Protein AF-A0A1M5FSD6-F1 (afdb_monomer_lite)

Organism: NCBI:txid1302690

Radius of gyration: 17.38 Å; chains: 1; bounding box: 42×40×44 Å

Structure (mmCIF, N/CA/C/O backbone):
data_AF-A0A1M5FSD6-F1
#
_entry.id   AF-A0A1M5FSD6-F1
#
loop_
_atom_site.group_PDB
_atom_site.id
_atom_site.type_symbol
_atom_site.label_atom_id
_atom_site.label_alt_id
_atom_site.label_comp_id
_atom_site.label_asym_id
_atom_site.label_entity_id
_atom_site.label_seq_id
_atom_site.pdbx_PDB_ins_code
_atom_site.Cartn_x
_atom_site.Cartn_y
_atom_site.Cartn_z
_atom_site.occupancy
_atom_site.B_iso_or_equiv
_atom_site.auth_seq_id
_atom_site.auth_comp_id
_atom_site.auth_asym_id
_atom_site.auth_atom_id
_atom_site.pdbx_PDB_model_num
ATOM 1 N N . MET A 1 1 ? -9.310 -7.604 -10.804 1.00 80.44 1 MET A N 1
ATOM 2 C CA . MET A 1 1 ? -9.053 -6.194 -10.451 1.00 80.44 1 MET A CA 1
ATOM 3 C C . MET A 1 1 ? -8.502 -6.165 -9.037 1.00 80.44 1 MET A C 1
ATOM 5 O O . MET A 1 1 ? -9.015 -6.916 -8.215 1.00 80.44 1 MET A O 1
ATOM 9 N N . THR A 1 2 ? -7.479 -5.358 -8.754 1.00 85.75 2 THR A N 1
ATOM 10 C CA . THR A 1 2 ? -7.026 -5.116 -7.369 1.00 85.75 2 THR A CA 1
ATOM 11 C C . THR A 1 2 ? -8.136 -4.473 -6.545 1.00 85.75 2 THR A C 1
ATOM 13 O O . THR A 1 2 ? -8.892 -3.652 -7.074 1.00 85.75 2 THR A O 1
ATOM 16 N N . ALA A 1 3 ? -8.190 -4.787 -5.252 1.00 87.81 3 ALA A N 1
ATOM 17 C CA . ALA A 1 3 ? -9.031 -4.055 -4.314 1.00 87.81 3 ALA A CA 1
ATOM 18 C C . ALA A 1 3 ? -8.642 -2.563 -4.249 1.00 87.81 3 ALA A C 1
ATOM 20 O O . ALA A 1 3 ? -7.575 -2.158 -4.725 1.00 87.81 3 ALA A O 1
ATOM 21 N N . THR A 1 4 ? -9.529 -1.734 -3.695 1.00 86.50 4 THR A N 1
ATOM 22 C CA . THR A 1 4 ? -9.277 -0.296 -3.550 1.00 86.50 4 THR A CA 1
ATOM 23 C C . THR A 1 4 ? -8.061 -0.071 -2.658 1.00 86.50 4 THR A C 1
ATOM 25 O O . THR A 1 4 ? -8.007 -0.568 -1.533 1.00 86.50 4 THR A O 1
ATOM 28 N N . GLN A 1 5 ? -7.098 0.695 -3.171 1.00 91.19 5 GLN A N 1
ATOM 29 C CA . GLN A 1 5 ? -5.915 1.116 -2.433 1.00 91.19 5 GLN A CA 1
ATOM 30 C C . GLN A 1 5 ? -5.979 2.616 -2.148 1.00 91.19 5 GLN A C 1
ATOM 32 O O . GLN A 1 5 ? -6.395 3.403 -3.001 1.00 91.19 5 GLN A O 1
ATOM 37 N N . TYR A 1 6 ? -5.512 3.001 -0.969 1.00 92.38 6 TYR A N 1
ATOM 38 C CA . TYR A 1 6 ? -5.363 4.379 -0.525 1.00 92.38 6 TYR A CA 1
ATOM 39 C C . TYR A 1 6 ? -3.931 4.627 -0.080 1.00 92.38 6 TYR A C 1
ATOM 41 O O . TYR A 1 6 ? -3.267 3.714 0.392 1.00 92.38 6 TYR A O 1
ATOM 49 N N . TYR A 1 7 ? -3.451 5.860 -0.190 1.00 91.06 7 TYR A N 1
ATOM 50 C CA . TYR A 1 7 ? -2.134 6.232 0.314 1.00 91.06 7 TYR A CA 1
ATOM 51 C C . TYR A 1 7 ? -2.331 7.290 1.397 1.00 91.06 7 TYR A C 1
ATOM 53 O O . TYR A 1 7 ? -2.968 8.312 1.186 1.00 91.06 7 TYR A O 1
ATOM 61 N N . PHE A 1 8 ? -1.912 7.020 2.628 1.00 91.50 8 PHE A N 1
ATOM 62 C CA . PHE A 1 8 ? -2.171 7.933 3.735 1.00 91.50 8 PHE A CA 1
ATOM 63 C C . PHE A 1 8 ? -1.009 8.923 3.908 1.00 91.50 8 PHE A C 1
ATOM 65 O O . PHE A 1 8 ? 0.142 8.495 3.992 1.00 91.50 8 PHE A O 1
ATOM 72 N N . PRO A 1 9 ? -1.267 10.239 4.027 1.00 87.00 9 PRO A N 1
ATOM 73 C CA . PRO A 1 9 ? -2.565 10.914 3.904 1.00 87.00 9 PRO A CA 1
ATOM 74 C C . PRO A 1 9 ? -2.921 11.334 2.470 1.00 87.00 9 PRO A C 1
ATOM 76 O O . PRO A 1 9 ? -3.993 11.891 2.234 1.00 87.00 9 PRO A O 1
ATOM 79 N N . TYR A 1 10 ? -2.019 11.140 1.513 1.00 86.62 10 TYR A N 1
ATOM 80 C CA . TYR A 1 10 ? -2.165 11.678 0.166 1.00 86.62 10 TYR A CA 1
ATOM 81 C C . TYR A 1 10 ? -2.921 10.729 -0.760 1.00 86.62 10 TYR A C 1
ATOM 83 O O . TYR A 1 10 ? -2.479 9.615 -0.972 1.00 86.62 10 TYR A O 1
ATOM 91 N N . PHE A 1 11 ? -3.996 11.187 -1.405 1.00 88.44 11 PHE A N 1
ATOM 92 C CA . PHE A 1 11 ? -4.936 10.301 -2.118 1.00 88.44 11 PHE A CA 1
ATOM 93 C C . PHE A 1 11 ? -5.745 9.404 -1.161 1.00 88.44 11 PHE A C 1
ATOM 95 O O . PHE A 1 11 ? -6.183 8.312 -1.519 1.00 88.44 11 PHE A O 1
ATOM 102 N N . PHE A 1 12 ? -5.982 9.890 0.060 1.00 91.25 12 PHE A N 1
ATOM 103 C CA . PHE A 1 12 ? -6.844 9.260 1.053 1.00 91.25 12 PHE A CA 1
ATOM 104 C C . PHE A 1 12 ? -8.058 10.149 1.349 1.00 91.25 12 PHE A C 1
ATOM 106 O O . PHE A 1 12 ? -7.920 11.338 1.635 1.00 91.25 12 PHE A O 1
ATOM 113 N N . GLN A 1 13 ? -9.258 9.569 1.295 1.00 92.38 13 GLN A N 1
ATOM 114 C CA . GLN A 1 13 ? -10.507 10.252 1.639 1.00 92.38 13 GLN A CA 1
ATOM 115 C C . GLN A 1 13 ? -11.120 9.600 2.875 1.00 92.38 13 GLN A C 1
ATOM 117 O O . GLN A 1 13 ? -11.679 8.506 2.791 1.00 92.38 13 GLN A O 1
ATOM 122 N N . LEU A 1 14 ? -11.038 10.295 4.013 1.00 94.25 14 LEU A N 1
ATOM 123 C CA . LEU A 1 14 ? -11.455 9.767 5.314 1.00 94.25 14 LEU A CA 1
ATOM 124 C C . LEU A 1 14 ? -12.923 9.317 5.329 1.00 94.25 14 LEU A C 1
ATOM 126 O O . LEU A 1 14 ? -13.224 8.237 5.827 1.00 94.25 14 LEU A O 1
ATOM 130 N N . ASP A 1 15 ? -13.829 10.103 4.745 1.00 94.94 15 ASP A N 1
ATOM 131 C CA . ASP A 1 15 ? -15.260 9.775 4.720 1.00 94.94 15 ASP A CA 1
ATOM 132 C C . ASP A 1 15 ? -15.561 8.527 3.885 1.00 94.94 15 ASP A C 1
ATOM 134 O O . ASP A 1 15 ? -16.407 7.716 4.261 1.00 94.94 15 ASP A O 1
ATOM 138 N N . THR A 1 16 ? -14.871 8.357 2.755 1.00 93.69 16 THR A N 1
ATOM 139 C CA . THR A 1 16 ? -15.012 7.174 1.895 1.00 93.69 16 THR A CA 1
ATOM 140 C C . THR A 1 16 ? -14.489 5.936 2.615 1.00 93.69 16 THR A C 1
ATOM 142 O O . THR A 1 16 ? -15.204 4.942 2.713 1.00 93.69 16 THR A O 1
ATOM 145 N N . PHE A 1 17 ? -13.306 6.033 3.221 1.00 95.12 17 PHE A N 1
ATOM 146 C CA . PHE A 1 17 ? -12.727 4.942 4.001 1.00 95.12 17 PHE A CA 1
ATOM 147 C C . PHE A 1 17 ? -13.602 4.562 5.209 1.00 95.12 17 PHE A C 1
ATOM 149 O O . PHE A 1 17 ? -13.837 3.385 5.474 1.00 95.12 17 PHE A O 1
ATOM 156 N N . ASN A 1 18 ? -14.184 5.546 5.903 1.00 95.31 18 ASN A N 1
ATOM 157 C CA . ASN A 1 18 ? -15.110 5.300 7.011 1.00 95.31 18 ASN A CA 1
ATOM 158 C C . ASN A 1 18 ? -16.393 4.579 6.581 1.00 95.31 18 ASN A C 1
ATOM 160 O O . ASN A 1 18 ? -16.916 3.777 7.353 1.00 95.31 18 ASN A O 1
ATOM 164 N N . LYS A 1 19 ? -16.896 4.816 5.363 1.00 94.50 19 LYS A N 1
ATOM 165 C CA . LYS A 1 19 ? -18.043 4.062 4.829 1.00 94.50 19 LYS A CA 1
ATOM 166 C C . LYS A 1 19 ? -17.704 2.588 4.621 1.00 94.50 19 LYS A C 1
ATOM 168 O O . LYS A 1 19 ? -18.547 1.742 4.901 1.00 94.50 19 LYS A O 1
ATOM 173 N N . GLU A 1 20 ? -16.488 2.282 4.173 1.00 93.38 20 GLU A N 1
ATOM 174 C CA . GLU A 1 20 ? -16.023 0.899 4.010 1.00 93.38 20 GLU A CA 1
ATOM 175 C C . GLU A 1 20 ? -15.871 0.204 5.375 1.00 93.38 20 GLU A C 1
ATOM 177 O O . GLU A 1 20 ? -16.375 -0.905 5.574 1.00 93.38 20 GLU A O 1
ATOM 182 N N . LEU A 1 21 ? -15.287 0.899 6.360 1.00 93.88 21 LEU A N 1
ATOM 183 C CA . LEU A 1 21 ? -15.114 0.394 7.727 1.00 93.88 21 LEU A CA 1
ATOM 184 C C . LEU A 1 21 ? -16.423 0.217 8.512 1.00 93.88 21 LEU A C 1
ATOM 186 O O . LEU A 1 21 ? -16.482 -0.606 9.429 1.00 93.88 21 LEU A O 1
ATOM 190 N N . ALA A 1 22 ? -17.476 0.966 8.173 1.00 93.25 22 ALA A N 1
ATOM 191 C CA . ALA A 1 22 ? -18.725 0.971 8.933 1.00 93.25 22 ALA A CA 1
ATOM 192 C C . ALA A 1 22 ? -19.377 -0.417 9.033 1.00 93.25 22 ALA A C 1
ATOM 194 O O . ALA A 1 22 ? -19.969 -0.741 10.062 1.00 93.25 22 ALA A O 1
ATOM 195 N N . SER A 1 23 ? -19.218 -1.251 8.001 1.00 91.25 23 SER A N 1
ATOM 196 C CA . SER A 1 23 ? -19.728 -2.629 7.979 1.00 91.25 23 SER A CA 1
ATOM 197 C C . SER A 1 23 ? -19.101 -3.543 9.044 1.00 91.25 23 SER A C 1
ATOM 199 O O . SER A 1 23 ? -19.706 -4.544 9.421 1.00 91.25 23 SER A O 1
ATOM 201 N N . PHE A 1 24 ? -17.945 -3.158 9.592 1.00 92.50 24 PHE A N 1
ATOM 202 C CA . PHE A 1 24 ? -17.233 -3.864 10.661 1.00 92.50 24 PHE A CA 1
ATOM 203 C C . PHE A 1 24 ? -17.459 -3.232 12.047 1.00 92.50 24 PHE A C 1
ATOM 205 O O . PHE A 1 24 ? -16.821 -3.624 13.021 1.00 92.50 24 PHE A O 1
ATOM 212 N N . GLY A 1 25 ? -18.340 -2.227 12.161 1.00 93.00 25 GLY A N 1
ATOM 213 C CA . GLY A 1 25 ? -18.558 -1.483 13.411 1.00 93.00 25 GLY A CA 1
ATOM 214 C C . GLY A 1 25 ? -17.393 -0.561 13.793 1.00 93.00 25 GLY A C 1
ATOM 215 O O . GLY A 1 25 ? -17.278 -0.137 14.949 1.00 93.00 25 GLY A O 1
ATOM 216 N N . LEU A 1 26 ? -16.531 -0.242 12.825 1.00 94.38 26 LEU A N 1
ATOM 217 C CA . LEU A 1 26 ? -15.337 0.574 13.004 1.00 94.38 26 LEU A CA 1
ATOM 218 C C . LEU A 1 26 ? -15.531 1.984 12.431 1.00 94.38 26 LEU A C 1
ATOM 220 O O . LEU A 1 26 ? -16.412 2.240 11.605 1.00 94.38 26 LEU A O 1
ATOM 224 N N . LEU A 1 27 ? -14.685 2.903 12.883 1.00 95.50 27 LEU A N 1
ATOM 225 C CA . LEU A 1 27 ? -14.380 4.152 12.197 1.00 95.50 27 LEU A CA 1
ATOM 226 C C . LEU A 1 27 ? -12.886 4.446 12.294 1.00 95.50 27 LEU A C 1
ATOM 228 O O . LEU A 1 27 ? -12.164 3.857 13.099 1.00 95.50 27 LEU A O 1
ATOM 232 N N . SER A 1 28 ? -12.456 5.438 11.532 1.00 95.56 28 SER A N 1
ATOM 233 C CA . SER A 1 28 ? -11.113 5.977 11.581 1.00 95.56 28 SER A CA 1
ATOM 234 C C . SER A 1 28 ? -11.101 7.480 11.859 1.00 95.56 28 SER A C 1
ATOM 236 O O . SER A 1 28 ? -12.052 8.210 11.560 1.00 95.56 28 SER A O 1
ATOM 238 N N . SER A 1 29 ? -10.017 7.941 12.474 1.00 95.62 29 SER A N 1
ATOM 239 C CA . SER A 1 29 ? -9.730 9.354 12.725 1.00 95.62 29 SER A CA 1
ATOM 240 C C . SER A 1 29 ? -8.235 9.610 12.620 1.00 95.62 29 SER A C 1
ATOM 242 O O . SER A 1 29 ? -7.446 8.710 12.878 1.00 95.62 29 SER A O 1
ATOM 244 N N . VAL A 1 30 ? -7.841 10.830 12.284 1.00 95.31 30 VAL A N 1
ATOM 245 C CA . VAL A 1 30 ? -6.429 11.191 12.117 1.00 95.31 30 VAL A CA 1
ATOM 246 C C . VAL A 1 30 ? -5.862 11.879 13.357 1.00 95.31 30 VAL A C 1
ATOM 248 O O . VAL A 1 30 ? -6.583 12.616 14.032 1.00 95.31 30 VAL A O 1
ATOM 251 N N . THR A 1 31 ? -4.579 11.659 13.640 1.00 94.62 31 THR A N 1
ATOM 252 C CA . THR A 1 31 ? -3.795 12.479 14.578 1.00 94.62 31 THR A CA 1
ATOM 253 C C . THR A 1 31 ? -2.902 13.452 13.824 1.00 94.62 31 THR A C 1
ATOM 255 O O . THR A 1 31 ? -2.651 13.303 12.623 1.00 94.62 31 THR A O 1
ATOM 258 N N . TYR A 1 32 ? -2.434 14.466 14.542 1.00 92.81 32 TYR A N 1
ATOM 259 C CA . TYR A 1 32 ? -1.663 15.561 13.988 1.00 92.81 32 TYR A CA 1
ATOM 260 C C . TYR A 1 32 ? -0.448 15.836 14.865 1.00 92.81 32 TYR A C 1
ATOM 262 O O . TYR A 1 32 ? -0.579 15.962 16.081 1.00 92.81 32 TYR A O 1
ATOM 270 N N . ASP A 1 33 ? 0.712 15.968 14.235 1.00 90.38 33 ASP A N 1
ATOM 271 C CA . ASP A 1 33 ? 1.896 16.519 14.873 1.00 90.38 33 ASP A CA 1
ATOM 272 C C . ASP A 1 33 ? 1.750 18.046 14.910 1.00 90.38 33 ASP A C 1
ATOM 274 O O . ASP A 1 33 ? 1.855 18.732 13.887 1.00 90.38 33 ASP A O 1
ATOM 278 N N . GLU A 1 34 ? 1.503 18.584 16.106 1.00 88.44 34 GLU A N 1
ATOM 279 C CA . GLU A 1 34 ? 1.330 20.021 16.332 1.00 88.44 34 GLU A CA 1
ATOM 280 C C . GLU A 1 34 ? 2.568 20.844 15.950 1.00 88.44 34 GLU A C 1
ATOM 282 O O . GLU A 1 34 ? 2.431 21.996 15.534 1.00 88.44 34 GLU A O 1
ATOM 287 N N . LYS A 1 35 ? 3.776 20.274 16.067 1.00 90.12 35 LYS A N 1
ATOM 288 C CA . LYS A 1 35 ? 5.027 20.972 15.743 1.00 90.12 35 LYS A CA 1
ATOM 289 C C . LYS A 1 35 ? 5.262 21.007 14.242 1.00 90.12 35 LYS A C 1
ATOM 291 O O . LYS A 1 35 ? 5.622 22.054 13.710 1.00 90.12 35 LYS A O 1
ATOM 296 N N . ALA A 1 36 ? 5.088 19.867 13.576 1.00 86.56 36 ALA A N 1
ATOM 297 C CA . ALA A 1 36 ? 5.307 19.749 12.136 1.00 86.56 36 ALA A CA 1
ATOM 298 C C . ALA A 1 36 ? 4.145 20.316 11.311 1.00 86.56 36 ALA A C 1
ATOM 300 O O . ALA A 1 36 ? 4.286 20.510 10.106 1.00 86.56 36 ALA A O 1
ATOM 301 N N . GLN A 1 37 ? 2.999 20.570 11.947 1.00 87.94 37 GLN A N 1
ATOM 302 C CA . GLN A 1 37 ? 1.759 20.906 11.266 1.00 87.94 37 GLN A CA 1
ATOM 303 C C . GLN A 1 37 ? 1.383 19.870 10.190 1.00 87.94 37 GLN A C 1
ATOM 305 O O . GLN A 1 37 ? 0.928 20.202 9.089 1.00 87.94 37 GLN A O 1
ATOM 310 N N . MET A 1 38 ? 1.536 18.588 10.523 1.00 88.19 38 MET A N 1
ATOM 311 C CA . MET A 1 38 ? 1.312 17.480 9.597 1.00 88.19 38 MET A CA 1
ATOM 312 C C . MET A 1 38 ? 0.496 16.355 10.223 1.00 88.19 38 MET A C 1
ATOM 314 O O . MET A 1 38 ? 0.575 16.094 11.419 1.00 88.19 38 MET A O 1
ATOM 318 N N . LEU A 1 39 ? -0.275 15.657 9.385 1.00 91.56 39 LEU A N 1
ATOM 319 C CA . LEU A 1 39 ? -0.927 14.412 9.783 1.00 91.56 39 LEU A CA 1
ATOM 320 C C . LEU A 1 39 ? 0.141 13.386 10.168 1.00 91.56 39 LEU A C 1
ATOM 322 O O . LEU A 1 39 ? 1.140 13.248 9.468 1.00 91.56 39 LEU A O 1
ATOM 326 N N . GLU A 1 40 ? -0.082 12.674 11.264 1.00 92.19 40 GLU A N 1
ATOM 327 C CA . GLU A 1 40 ? 0.906 11.753 11.835 1.00 92.19 40 GLU A CA 1
ATOM 328 C C . GLU A 1 40 ? 0.467 10.295 11.674 1.00 92.19 40 GLU A C 1
ATOM 330 O O . GLU A 1 40 ? 1.224 9.451 11.188 1.00 92.19 40 GLU A O 1
ATOM 335 N N . SER A 1 41 ? -0.773 9.989 12.053 1.00 95.56 41 SER A N 1
ATOM 336 C CA . SER A 1 41 ? -1.303 8.631 11.981 1.00 95.56 41 SER A CA 1
ATOM 337 C C . SER A 1 41 ? -2.797 8.609 11.688 1.00 95.56 41 SER A C 1
ATOM 339 O O . SER A 1 41 ? -3.521 9.579 11.935 1.00 95.56 41 SER A O 1
ATOM 341 N N . LEU A 1 42 ? -3.254 7.483 11.152 1.00 97.06 42 LEU A N 1
ATOM 342 C CA . LEU A 1 42 ? -4.658 7.135 11.014 1.00 97.06 42 LEU A CA 1
ATOM 343 C C . LEU A 1 42 ? -4.994 6.083 12.073 1.00 97.06 42 LEU A C 1
ATOM 345 O O . LEU A 1 42 ? -4.477 4.969 12.049 1.00 97.06 42 LEU A O 1
ATOM 349 N N . LEU A 1 43 ? -5.868 6.438 13.005 1.00 96.19 43 LEU A N 1
ATOM 350 C CA . LEU A 1 43 ? -6.317 5.573 14.088 1.00 96.19 43 LEU A CA 1
ATOM 351 C C . LEU A 1 43 ? -7.621 4.890 13.703 1.00 96.19 43 LEU A C 1
ATOM 353 O O . LEU A 1 43 ? -8.575 5.581 13.345 1.00 96.19 43 LEU A O 1
ATOM 357 N N . LEU A 1 44 ? -7.695 3.570 13.845 1.00 95.25 44 LEU A N 1
ATOM 358 C CA . LEU A 1 44 ? -8.940 2.807 13.763 1.00 95.25 44 LEU A CA 1
ATOM 359 C C . LEU A 1 44 ? -9.469 2.539 15.170 1.00 95.25 44 LEU A C 1
ATOM 361 O O . LEU A 1 44 ? -8.705 2.228 16.082 1.00 95.25 44 LEU A O 1
ATOM 365 N N . LYS A 1 45 ? -10.785 2.649 15.344 1.00 93.62 45 LYS A N 1
ATOM 366 C CA . LYS A 1 45 ? -11.473 2.473 16.629 1.00 93.62 45 LYS A CA 1
ATOM 367 C C . LYS A 1 45 ? -12.903 1.978 16.437 1.00 93.62 45 LYS A C 1
ATOM 369 O O . LYS A 1 45 ? -13.467 2.095 15.348 1.00 93.62 45 LYS A O 1
ATOM 374 N N . LYS A 1 46 ? -13.514 1.472 17.510 1.00 91.94 46 LYS A N 1
ATOM 375 C CA . LYS A 1 46 ? -14.948 1.128 17.526 1.00 91.94 46 LYS A CA 1
ATOM 376 C C . LYS A 1 46 ? -15.793 2.389 17.368 1.00 91.94 46 LYS A C 1
ATOM 378 O O . LYS A 1 46 ? -15.458 3.423 17.933 1.00 91.94 46 LYS A O 1
ATOM 383 N N . GLN A 1 47 ? -16.949 2.288 16.715 1.00 89.62 47 GLN A N 1
ATOM 384 C CA . GLN A 1 47 ? -17.916 3.400 16.664 1.00 89.62 47 GLN A CA 1
ATOM 385 C C . GLN A 1 47 ? -18.392 3.877 18.033 1.00 89.62 47 GLN A C 1
ATOM 387 O O . GLN A 1 47 ? -18.712 5.050 18.216 1.00 89.62 47 GLN A O 1
ATOM 392 N N . THR A 1 48 ? -18.384 2.976 19.007 1.00 88.25 48 THR A N 1
ATOM 393 C CA . THR A 1 48 ? -18.835 3.224 20.374 1.00 88.25 48 THR A CA 1
ATOM 394 C C . THR A 1 48 ? -17.710 3.598 21.339 1.00 88.25 48 THR A C 1
ATOM 396 O O . THR A 1 48 ? -18.005 3.938 22.481 1.00 88.25 48 THR A O 1
ATOM 399 N N . SER A 1 49 ? -16.438 3.553 20.917 1.00 88.44 49 SER A N 1
ATOM 400 C CA . SER A 1 49 ? -15.284 3.847 21.777 1.00 88.44 49 SER A CA 1
ATOM 401 C C . SER A 1 49 ? -14.369 4.907 21.167 1.00 88.44 49 SER A C 1
ATOM 403 O O . SER A 1 49 ? -14.272 5.072 19.952 1.00 88.44 49 SER A O 1
ATOM 405 N N . LYS A 1 50 ? -13.675 5.649 22.032 1.00 84.94 50 LYS A N 1
ATOM 406 C CA . LYS A 1 50 ? -12.615 6.573 21.617 1.00 84.94 50 LYS A CA 1
ATOM 407 C C . LYS A 1 50 ? -11.241 5.911 21.574 1.00 84.94 50 LYS A C 1
ATOM 409 O O . LYS A 1 50 ? -10.351 6.479 20.944 1.00 84.94 50 LYS A O 1
ATOM 414 N N . ASP A 1 51 ? -11.089 4.749 22.201 1.00 89.75 51 ASP A N 1
ATOM 415 C CA . ASP A 1 51 ? -9.800 4.082 22.321 1.00 89.75 51 ASP A CA 1
ATOM 416 C C . ASP A 1 51 ? -9.361 3.522 20.961 1.00 89.75 51 ASP A C 1
ATOM 418 O O . ASP A 1 51 ? -10.146 2.825 20.301 1.00 89.75 51 ASP A O 1
ATOM 422 N N . PRO A 1 52 ? -8.138 3.840 20.505 1.00 92.12 52 PRO A N 1
ATOM 423 C CA . PRO A 1 52 ? -7.617 3.306 19.260 1.00 92.12 52 PRO A CA 1
ATOM 424 C C . PRO A 1 52 ? -7.324 1.812 19.409 1.00 92.12 52 PRO A C 1
ATOM 426 O O . PRO A 1 52 ? -6.695 1.381 20.372 1.00 92.12 52 PRO A O 1
ATOM 429 N N . LEU A 1 53 ? -7.758 1.036 18.423 1.00 92.62 53 LEU A N 1
ATOM 430 C CA . LEU A 1 53 ? -7.462 -0.391 18.302 1.00 92.62 53 LEU A CA 1
ATOM 431 C C . LEU A 1 53 ? -6.241 -0.647 17.411 1.00 92.62 53 LEU A C 1
ATOM 433 O O . LEU A 1 53 ? -5.529 -1.628 17.590 1.00 92.62 53 LEU A O 1
ATOM 437 N N . LEU A 1 54 ? -6.007 0.235 16.438 1.00 94.12 54 LEU A N 1
ATOM 438 C CA . LEU A 1 54 ? -4.890 0.151 15.503 1.00 94.12 54 LEU A CA 1
ATOM 439 C C . LEU A 1 54 ? -4.455 1.559 15.097 1.00 94.12 54 LEU A C 1
ATOM 441 O O . LEU A 1 54 ? -5.294 2.441 14.909 1.00 94.12 54 LEU A O 1
ATOM 445 N N . SER A 1 55 ? -3.147 1.754 14.936 1.00 95.00 55 SER A N 1
ATOM 446 C CA . SER A 1 55 ? -2.560 2.983 14.404 1.00 95.00 55 SER A CA 1
ATOM 447 C C . SER A 1 55 ? -1.799 2.675 13.120 1.00 95.00 55 SER A C 1
ATOM 449 O O . SER A 1 55 ? -0.895 1.840 13.110 1.00 95.00 55 SER A O 1
ATOM 451 N N . ILE A 1 56 ? -2.181 3.345 12.037 1.00 95.94 56 ILE A N 1
ATOM 452 C CA . ILE A 1 56 ? -1.543 3.247 10.727 1.00 95.94 56 ILE A CA 1
ATOM 453 C C . ILE A 1 56 ? -0.658 4.486 10.543 1.00 95.94 56 ILE A C 1
ATOM 455 O O . ILE A 1 56 ? -1.154 5.612 10.657 1.00 95.94 56 ILE A O 1
ATOM 459 N N . PRO A 1 57 ? 0.643 4.318 10.262 1.00 94.75 57 PRO A N 1
ATOM 460 C CA . PRO A 1 57 ? 1.578 5.434 10.213 1.00 94.75 57 PRO A CA 1
ATOM 461 C C . PRO A 1 57 ? 1.432 6.276 8.938 1.00 94.75 57 PRO A C 1
ATOM 463 O O . PRO A 1 57 ? 0.996 5.796 7.890 1.00 94.75 57 PRO A O 1
ATOM 466 N N . PHE A 1 58 ? 1.901 7.524 9.001 1.00 93.00 58 PHE A N 1
ATOM 467 C CA . PHE A 1 58 ? 2.100 8.378 7.830 1.00 93.00 58 PHE A CA 1
ATOM 468 C C . PHE A 1 58 ? 2.909 7.685 6.717 1.00 93.00 58 PHE A C 1
ATOM 470 O O . PHE A 1 58 ? 3.942 7.039 6.959 1.00 93.00 58 PHE A O 1
ATOM 477 N N . GLY A 1 59 ? 2.465 7.879 5.473 1.00 90.62 59 GLY A N 1
ATOM 478 C CA . GLY A 1 59 ? 3.094 7.341 4.267 1.00 90.62 59 GLY A CA 1
ATOM 479 C C . GLY A 1 59 ? 2.820 5.856 4.035 1.00 90.62 59 GLY A C 1
ATOM 480 O O . GLY A 1 59 ? 3.533 5.236 3.252 1.00 90.62 59 GLY A O 1
ATOM 481 N N . ALA A 1 60 ? 1.854 5.261 4.741 1.00 94.44 60 ALA A N 1
ATOM 482 C CA . ALA A 1 60 ? 1.421 3.894 4.482 1.00 94.44 60 ALA A CA 1
ATOM 483 C C . ALA A 1 60 ? 0.443 3.842 3.305 1.00 94.44 60 ALA A C 1
ATOM 485 O O . ALA A 1 60 ? -0.473 4.660 3.203 1.00 94.44 60 ALA A O 1
ATOM 486 N N . THR A 1 61 ? 0.604 2.837 2.449 1.00 95.12 61 THR A N 1
ATOM 487 C CA . THR A 1 61 ? -0.462 2.421 1.533 1.00 95.12 61 THR A CA 1
ATOM 488 C C . THR A 1 61 ? -1.404 1.499 2.293 1.00 95.12 61 THR A C 1
ATOM 490 O O . THR A 1 61 ? -0.954 0.732 3.138 1.00 95.12 61 THR A O 1
ATOM 493 N N . ILE A 1 62 ? -2.700 1.600 2.035 1.00 95.62 62 ILE A N 1
ATOM 494 C CA . ILE A 1 62 ? -3.774 0.911 2.744 1.00 95.62 62 ILE A CA 1
ATOM 495 C C . ILE A 1 62 ? -4.654 0.224 1.709 1.00 95.62 62 ILE A C 1
ATOM 497 O O . ILE A 1 62 ? -5.006 0.832 0.702 1.00 95.62 62 ILE A O 1
ATOM 501 N N . MET A 1 63 ? -5.056 -1.013 1.965 1.00 95.00 63 MET A N 1
ATOM 502 C CA . MET A 1 63 ? -5.987 -1.753 1.124 1.00 95.00 63 MET A CA 1
ATOM 503 C C . MET A 1 63 ? -6.982 -2.510 1.993 1.00 95.00 63 MET A C 1
ATOM 505 O O . MET A 1 63 ? -6.601 -3.173 2.957 1.00 95.00 63 MET A O 1
ATOM 509 N N . LEU A 1 64 ? -8.258 -2.423 1.629 1.00 92.94 64 LEU A N 1
ATOM 510 C CA . LEU A 1 64 ? -9.322 -3.227 2.218 1.00 92.94 64 LEU A CA 1
ATOM 511 C C . LEU A 1 64 ? -9.715 -4.320 1.231 1.00 92.94 64 LEU A C 1
ATOM 513 O O . LEU A 1 64 ? -10.169 -4.031 0.126 1.00 92.94 64 LEU A O 1
ATOM 517 N N . GLU A 1 65 ? -9.555 -5.577 1.630 1.00 91.00 65 GLU A N 1
ATOM 518 C CA . GLU A 1 65 ? -9.969 -6.728 0.833 1.00 91.00 65 GLU A CA 1
ATOM 519 C C . GLU A 1 65 ? -10.776 -7.687 1.710 1.00 91.00 65 GLU A C 1
ATOM 521 O O . GLU A 1 65 ? -10.265 -8.277 2.661 1.00 91.00 65 GLU A O 1
ATOM 526 N N . ARG A 1 66 ? -12.066 -7.850 1.384 1.00 90.50 66 ARG A N 1
ATOM 527 C CA . ARG A 1 66 ? -13.023 -8.647 2.173 1.00 90.50 66 ARG A CA 1
ATOM 528 C C . ARG A 1 66 ? -13.075 -8.149 3.625 1.00 90.50 66 ARG A C 1
ATOM 530 O O . ARG A 1 66 ? -13.426 -6.998 3.843 1.00 90.50 66 ARG A O 1
ATOM 537 N N . ASN A 1 67 ? -12.753 -8.998 4.598 1.00 91.75 67 ASN A N 1
ATOM 538 C CA . ASN A 1 67 ? -12.691 -8.672 6.022 1.00 91.75 67 ASN A CA 1
ATOM 539 C C . ASN A 1 67 ? -11.283 -8.294 6.497 1.00 91.75 67 ASN A C 1
ATOM 541 O O . ASN A 1 67 ? -11.044 -8.251 7.699 1.00 91.75 67 ASN A O 1
ATOM 545 N N . LYS A 1 68 ? -10.341 -8.065 5.579 1.00 93.56 68 LYS A N 1
ATOM 546 C CA . LYS A 1 68 ? -8.944 -7.816 5.916 1.00 93.56 68 LYS A CA 1
ATOM 547 C C . LYS A 1 68 ? -8.534 -6.405 5.564 1.00 93.56 68 LYS A C 1
ATOM 549 O O . LYS A 1 68 ? -8.864 -5.875 4.502 1.00 93.56 68 LYS A O 1
ATOM 554 N N . LEU A 1 69 ? -7.764 -5.833 6.473 1.00 94.81 69 LEU A N 1
ATOM 555 C CA . LEU A 1 69 ? -7.039 -4.600 6.274 1.00 94.81 69 LEU A CA 1
ATOM 556 C C . LEU A 1 69 ? -5.570 -4.930 6.071 1.00 94.81 69 LEU A C 1
ATOM 558 O O . LEU A 1 69 ? -4.941 -5.558 6.921 1.00 94.81 69 LEU A O 1
ATOM 562 N N . PHE A 1 70 ? -5.036 -4.447 4.963 1.00 95.56 70 PHE A N 1
ATOM 563 C CA . PHE A 1 70 ? -3.615 -4.445 4.685 1.00 95.56 70 PHE A CA 1
ATOM 564 C C . PHE A 1 70 ? -3.121 -3.014 4.755 1.00 95.56 70 PHE A C 1
ATOM 566 O O . PHE A 1 70 ? -3.755 -2.108 4.212 1.00 95.56 70 PHE A O 1
ATOM 573 N N . TYR A 1 71 ? -1.969 -2.803 5.371 1.00 96.12 71 TYR A N 1
ATOM 574 C CA . TYR A 1 71 ? -1.230 -1.569 5.173 1.00 96.12 71 TYR A CA 1
ATOM 575 C C . TYR A 1 71 ? 0.258 -1.853 5.095 1.00 96.12 71 TYR A C 1
ATOM 577 O O . TYR A 1 71 ? 0.765 -2.752 5.762 1.00 96.12 71 TYR A O 1
ATOM 585 N N . TRP A 1 72 ? 0.961 -1.111 4.249 1.00 95.75 72 TRP A N 1
ATOM 586 C CA . TRP A 1 72 ? 2.379 -1.337 4.026 1.00 95.75 72 TRP A CA 1
ATOM 587 C C . TRP A 1 72 ? 3.139 -0.058 3.736 1.00 95.75 72 TRP A C 1
ATOM 589 O O . TRP A 1 72 ? 2.585 0.950 3.287 1.00 95.75 72 TRP A O 1
ATOM 599 N N . LYS A 1 73 ? 4.444 -0.132 3.973 1.00 94.50 73 LYS A N 1
ATOM 600 C CA . LYS A 1 73 ? 5.418 0.852 3.517 1.00 94.50 73 LYS A CA 1
ATOM 601 C C . LYS A 1 73 ? 6.480 0.145 2.701 1.00 94.50 73 LYS A C 1
ATOM 603 O O . LYS A 1 73 ? 6.814 -1.014 2.941 1.00 94.50 73 LYS A O 1
ATOM 608 N N . THR A 1 74 ? 6.995 0.867 1.726 1.00 92.75 74 THR A N 1
ATOM 609 C CA . THR A 1 74 ? 8.069 0.392 0.867 1.00 92.75 74 THR A CA 1
ATOM 610 C C . THR A 1 74 ? 9.331 1.162 1.192 1.00 92.75 74 THR A C 1
ATOM 612 O O . THR A 1 74 ? 9.293 2.387 1.325 1.00 92.75 74 THR A O 1
ATOM 615 N N . ASP A 1 75 ? 10.437 0.445 1.269 1.00 91.19 75 ASP A N 1
ATOM 616 C CA . ASP A 1 75 ? 11.780 1.012 1.258 1.00 91.19 75 ASP A CA 1
ATOM 617 C C . ASP A 1 75 ? 12.566 0.336 0.129 1.00 91.19 75 ASP A C 1
ATOM 619 O O . ASP A 1 75 ? 12.033 -0.486 -0.622 1.00 91.19 75 ASP A O 1
ATOM 623 N N . THR A 1 76 ? 13.833 0.675 -0.023 1.00 90.50 76 THR A N 1
ATOM 624 C CA . THR A 1 76 ? 14.701 0.052 -1.008 1.00 90.50 76 THR A CA 1
ATOM 625 C C . THR A 1 76 ? 14.761 -1.466 -0.821 1.00 90.50 76 THR A C 1
ATOM 627 O O . THR A 1 76 ? 15.147 -1.973 0.229 1.00 90.50 76 THR A O 1
ATOM 630 N N . ASN A 1 77 ? 14.372 -2.192 -1.870 1.00 93.38 77 ASN A N 1
ATOM 631 C CA . ASN A 1 77 ? 14.245 -3.645 -1.943 1.00 93.38 77 ASN A CA 1
ATOM 632 C C . ASN A 1 77 ? 13.285 -4.267 -0.913 1.00 93.38 77 ASN A C 1
ATOM 634 O O . ASN A 1 77 ? 13.310 -5.482 -0.752 1.00 93.38 77 ASN A O 1
ATOM 638 N N . LEU A 1 78 ? 12.438 -3.496 -0.228 1.00 94.31 78 LEU A N 1
ATOM 639 C CA . LEU A 1 78 ? 11.672 -4.004 0.909 1.00 94.31 78 LEU A CA 1
ATOM 640 C C . LEU A 1 78 ? 10.209 -3.569 0.865 1.00 94.31 78 LEU A C 1
ATOM 642 O O . LEU A 1 78 ? 9.895 -2.404 0.624 1.00 94.31 78 LEU A O 1
ATOM 646 N N . ILE A 1 79 ? 9.321 -4.506 1.191 1.00 94.56 79 ILE A N 1
ATOM 647 C CA . ILE A 1 79 ? 7.925 -4.226 1.534 1.00 94.56 79 ILE A CA 1
ATOM 648 C C . ILE A 1 79 ? 7.698 -4.689 2.972 1.00 94.56 79 ILE A C 1
ATOM 650 O O . ILE A 1 79 ? 7.844 -5.874 3.267 1.00 94.56 79 ILE A O 1
ATOM 654 N N . ASP A 1 80 ? 7.346 -3.760 3.857 1.00 94.94 80 ASP A N 1
ATOM 655 C CA . ASP A 1 80 ? 6.915 -4.053 5.226 1.00 94.94 80 ASP A CA 1
ATOM 656 C C . ASP A 1 80 ? 5.393 -3.938 5.278 1.00 94.94 80 ASP A C 1
ATOM 658 O O . ASP A 1 80 ? 4.854 -2.836 5.143 1.00 94.94 80 ASP A O 1
ATOM 662 N N . ILE A 1 81 ? 4.709 -5.078 5.377 1.00 95.00 81 ILE A N 1
ATOM 663 C CA . ILE A 1 81 ? 3.255 -5.188 5.276 1.00 95.00 81 ILE A CA 1
ATOM 664 C C . ILE A 1 81 ? 2.663 -5.799 6.537 1.00 95.00 81 ILE A C 1
ATOM 666 O O . ILE A 1 81 ? 3.134 -6.807 7.063 1.00 95.00 81 ILE A O 1
ATOM 670 N N . VAL A 1 82 ? 1.573 -5.190 6.983 1.00 95.19 82 VAL A N 1
ATOM 671 C CA . VAL A 1 82 ? 0.743 -5.670 8.077 1.00 95.19 82 VAL A CA 1
ATOM 672 C C . VAL A 1 82 ? -0.609 -6.077 7.518 1.00 95.19 82 VAL A C 1
ATOM 674 O O . VAL A 1 82 ? -1.215 -5.337 6.742 1.00 95.19 82 VAL A O 1
ATOM 677 N N . GLN A 1 83 ? -1.081 -7.247 7.932 1.00 94.44 83 GLN A N 1
ATOM 678 C CA . GLN A 1 83 ? -2.419 -7.759 7.670 1.00 94.44 83 GLN A CA 1
ATOM 679 C C . GLN A 1 83 ? -3.169 -7.899 8.995 1.00 94.44 83 GLN A C 1
ATOM 681 O O . GLN A 1 83 ? -2.634 -8.449 9.959 1.00 94.44 83 GLN A O 1
ATOM 686 N N . VAL A 1 84 ? -4.424 -7.451 9.019 1.00 93.62 84 VAL A N 1
ATOM 687 C CA . VAL A 1 84 ? -5.311 -7.565 10.182 1.00 93.62 84 VAL A CA 1
ATOM 688 C C . VAL A 1 84 ? -6.700 -8.025 9.757 1.00 93.62 84 VAL A C 1
ATOM 690 O O . VAL A 1 84 ? -7.230 -7.537 8.758 1.00 93.62 84 VAL A O 1
ATOM 693 N N . ASP A 1 85 ? -7.304 -8.937 10.520 1.00 92.69 85 ASP A N 1
ATOM 694 C CA . ASP A 1 85 ? -8.728 -9.261 10.389 1.00 92.69 85 ASP A CA 1
ATOM 695 C C . ASP A 1 85 ? -9.573 -8.213 11.129 1.00 92.69 85 ASP A C 1
ATOM 697 O O . ASP A 1 85 ? -9.427 -7.978 12.330 1.00 92.69 85 ASP A O 1
ATOM 701 N N . LEU A 1 86 ? -10.467 -7.553 10.397 1.00 92.12 86 LEU A N 1
ATOM 702 C CA . LEU A 1 86 ? -11.302 -6.476 10.918 1.00 92.12 86 LEU A CA 1
ATOM 703 C C . LEU A 1 86 ? -12.339 -6.966 11.934 1.00 92.12 86 LEU A C 1
ATOM 705 O O . LEU A 1 86 ? -12.783 -6.171 12.762 1.00 92.12 86 LEU A O 1
ATOM 709 N N . PHE A 1 87 ? -12.718 -8.248 11.904 1.00 88.50 87 PHE A N 1
ATOM 710 C CA . PHE A 1 87 ? -13.644 -8.808 12.889 1.00 88.50 87 PHE A CA 1
ATOM 711 C C . PHE A 1 87 ? -12.958 -9.124 14.225 1.00 88.50 87 PHE A C 1
ATOM 713 O O . PHE A 1 87 ? -13.592 -8.965 15.269 1.00 88.50 87 PHE A O 1
ATOM 720 N N . SER A 1 88 ? -11.675 -9.509 14.216 1.00 85.69 88 SER A N 1
ATOM 721 C CA . SER A 1 88 ? -10.921 -9.840 15.439 1.00 85.69 88 SER A CA 1
ATOM 722 C C . SER A 1 88 ? -10.327 -8.620 16.146 1.00 85.69 88 SER A C 1
ATOM 724 O O . SER A 1 88 ? -10.009 -8.692 17.333 1.00 85.69 88 SER A O 1
ATOM 726 N N . LEU A 1 89 ? -10.270 -7.464 15.468 1.00 83.38 89 LEU A N 1
ATOM 727 C CA . LEU A 1 89 ? -9.771 -6.188 16.008 1.00 83.38 89 LEU A CA 1
ATOM 728 C C . LEU A 1 89 ? -10.405 -5.787 17.357 1.00 83.38 89 LEU A C 1
ATOM 730 O O . LEU A 1 89 ? -9.850 -4.976 18.094 1.00 83.38 89 LEU A O 1
ATOM 734 N N . ASN A 1 90 ? -11.592 -6.317 17.656 1.00 70.38 90 ASN A N 1
ATOM 735 C CA . ASN A 1 90 ? -12.407 -5.960 18.809 1.00 70.38 90 ASN A CA 1
ATOM 736 C C . ASN A 1 90 ? -12.070 -6.704 20.107 1.00 70.38 90 ASN A C 1
ATOM 738 O O . ASN A 1 90 ? -12.538 -6.240 21.155 1.00 70.38 90 ASN A O 1
ATOM 742 N N . GLU A 1 91 ? -11.340 -7.818 20.030 1.00 72.00 91 GLU A N 1
ATOM 743 C CA . GLU A 1 91 ? -11.038 -8.711 21.158 1.00 72.00 91 GLU A CA 1
ATOM 744 C C . GLU A 1 91 ? -9.541 -8.662 21.473 1.00 72.00 91 GLU A C 1
ATOM 746 O O . GLU A 1 91 ? -9.146 -8.012 22.438 1.00 72.00 91 GLU A O 1
ATOM 751 N N . GLU A 1 92 ? -8.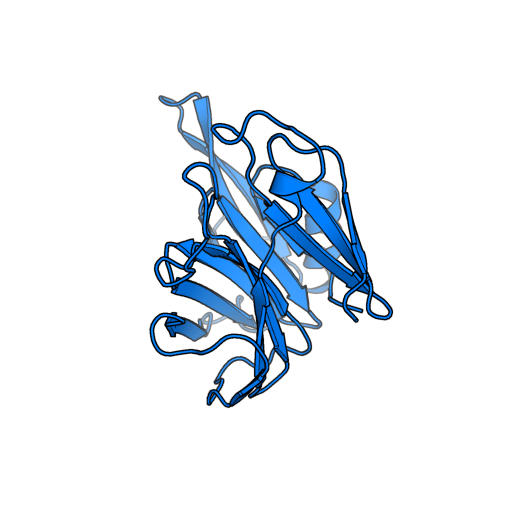719 -9.245 20.600 1.00 70.62 92 GLU A N 1
ATOM 752 C CA . GLU A 1 92 ? -7.260 -9.137 20.583 1.00 70.62 92 GLU A CA 1
ATOM 753 C C . GLU A 1 92 ? -6.813 -9.165 19.112 1.00 70.62 92 GLU A C 1
ATOM 755 O O . GLU A 1 92 ? -6.990 -10.184 18.440 1.00 70.62 92 GLU A O 1
ATOM 760 N N . PRO A 1 93 ? -6.292 -8.056 18.555 1.00 71.25 93 PRO A N 1
ATOM 761 C CA . PRO A 1 93 ? -5.939 -8.011 17.145 1.00 71.25 93 PRO A CA 1
ATOM 762 C C . PRO A 1 93 ? -4.762 -8.949 16.858 1.00 71.25 93 PRO A C 1
ATOM 764 O O . PRO A 1 93 ? -3.622 -8.675 17.236 1.00 71.25 93 PRO A O 1
ATOM 767 N N . GLU A 1 94 ? -5.022 -10.031 16.128 1.00 75.75 94 GLU A N 1
ATOM 768 C CA . GLU A 1 94 ? -3.964 -10.831 15.519 1.00 75.75 94 GLU A CA 1
ATOM 769 C C . GLU A 1 94 ? -3.379 -10.058 14.331 1.00 75.75 94 GLU A C 1
ATOM 771 O O . GLU A 1 94 ? -3.939 -10.021 13.233 1.00 75.75 94 GLU A O 1
ATOM 776 N N . LEU A 1 95 ? -2.250 -9.390 14.577 1.00 85.06 95 LEU A N 1
ATOM 777 C CA . LEU A 1 95 ? -1.475 -8.712 13.545 1.00 85.06 95 LEU A CA 1
ATOM 778 C C . LEU A 1 95 ? -0.514 -9.710 12.905 1.00 85.06 95 LEU A C 1
ATOM 780 O O . LEU A 1 95 ? 0.390 -10.229 13.564 1.00 85.06 95 LEU A O 1
ATOM 784 N N . LEU A 1 96 ? -0.663 -9.932 11.602 1.00 88.69 96 LEU A N 1
ATOM 785 C CA . LEU A 1 96 ? 0.353 -10.621 10.821 1.00 88.69 96 LEU A CA 1
ATOM 786 C C . LEU A 1 96 ? 1.262 -9.578 10.177 1.00 88.69 96 LEU A C 1
ATOM 788 O O . LEU A 1 96 ? 0.867 -8.885 9.242 1.00 88.69 96 LEU A O 1
ATOM 792 N N . ASN A 1 97 ? 2.488 -9.489 10.683 1.00 91.12 97 ASN A N 1
ATOM 793 C CA . ASN A 1 97 ? 3.526 -8.625 10.132 1.00 91.12 97 ASN A CA 1
ATOM 794 C C . ASN A 1 97 ? 4.441 -9.463 9.240 1.00 91.12 97 ASN A C 1
ATOM 796 O O . ASN A 1 97 ? 5.004 -10.465 9.689 1.00 91.12 97 ASN A O 1
ATOM 800 N N . ALA A 1 98 ? 4.621 -9.043 7.994 1.00 91.00 98 ALA A N 1
ATOM 801 C CA . ALA A 1 98 ? 5.506 -9.696 7.047 1.00 91.00 98 ALA A CA 1
ATOM 802 C C . ALA A 1 98 ? 6.446 -8.678 6.404 1.00 91.00 98 ALA A C 1
ATOM 804 O O . ALA A 1 98 ? 6.047 -7.589 6.002 1.00 91.00 98 ALA A O 1
ATOM 805 N N . LYS A 1 99 ? 7.710 -9.076 6.267 1.00 93.00 99 LYS A N 1
ATOM 806 C CA . LYS A 1 99 ? 8.716 -8.337 5.510 1.00 93.00 99 LYS A CA 1
ATOM 807 C C . LYS A 1 99 ? 9.067 -9.131 4.268 1.00 93.00 99 LYS A C 1
ATOM 809 O O . LYS A 1 99 ? 9.499 -10.277 4.374 1.00 93.00 99 LYS A O 1
ATOM 814 N N . ILE A 1 100 ? 8.871 -8.524 3.106 1.00 92.25 100 ILE A N 1
ATOM 815 C CA . ILE A 1 100 ? 9.178 -9.126 1.813 1.00 92.25 100 ILE A CA 1
ATOM 816 C C . ILE A 1 100 ? 10.446 -8.470 1.282 1.00 92.25 100 ILE A C 1
ATOM 818 O O . ILE A 1 100 ? 10.420 -7.322 0.836 1.00 92.25 100 ILE A O 1
ATOM 822 N N . ASP A 1 101 ? 11.549 -9.209 1.351 1.00 93.31 101 ASP A N 1
ATOM 823 C CA . ASP A 1 101 ? 12.833 -8.803 0.788 1.00 93.31 101 ASP A CA 1
ATOM 824 C C . ASP A 1 101 ? 12.889 -9.150 -0.708 1.00 93.31 101 ASP A C 1
ATOM 826 O O . ASP A 1 101 ? 12.760 -10.307 -1.116 1.00 93.31 101 ASP A O 1
ATOM 830 N N . LEU A 1 102 ? 13.067 -8.122 -1.534 1.00 92.81 102 LEU A N 1
ATOM 831 C CA . LEU A 1 102 ? 13.135 -8.196 -2.989 1.00 92.81 102 LEU A CA 1
ATOM 832 C C . LEU A 1 102 ? 14.576 -8.194 -3.515 1.00 92.81 102 LEU A C 1
ATOM 834 O O . LEU A 1 102 ? 14.769 -8.260 -4.733 1.00 92.81 102 LEU A O 1
ATOM 838 N N . SER A 1 103 ? 15.588 -8.086 -2.649 1.00 91.81 103 SER A N 1
ATOM 839 C CA . SER A 1 103 ? 16.997 -7.929 -3.037 1.00 91.81 103 SER A CA 1
ATOM 840 C C . SER A 1 103 ? 17.503 -9.097 -3.890 1.00 91.81 103 SER A C 1
ATOM 842 O O . SER A 1 103 ? 18.175 -8.884 -4.902 1.00 91.81 103 SER A O 1
ATOM 844 N N . HIS A 1 104 ? 17.097 -10.319 -3.535 1.00 90.69 104 HIS A N 1
ATOM 845 C CA . HIS A 1 104 ? 17.465 -11.564 -4.214 1.00 90.69 104 HIS A CA 1
ATOM 846 C C . HIS A 1 104 ? 16.544 -11.940 -5.382 1.00 90.69 104 HIS A C 1
ATOM 848 O O . HIS A 1 104 ? 16.868 -12.846 -6.152 1.00 90.69 104 HIS A O 1
ATOM 854 N N . LEU A 1 105 ? 15.402 -11.263 -5.523 1.00 92.19 105 LEU A N 1
ATOM 855 C CA . LEU A 1 105 ? 14.429 -11.559 -6.569 1.00 92.19 105 LEU A CA 1
ATOM 856 C C . LEU A 1 105 ? 14.862 -10.962 -7.909 1.00 92.19 105 LEU A C 1
ATOM 858 O O . LEU A 1 105 ? 15.378 -9.839 -7.979 1.00 92.19 105 LEU A O 1
ATOM 862 N N . GLN A 1 106 ? 14.612 -11.718 -8.974 1.00 90.88 106 GLN A N 1
ATOM 863 C CA . GLN A 1 106 ? 14.906 -11.322 -10.348 1.00 90.88 106 GLN A CA 1
ATOM 864 C C . GLN A 1 106 ? 13.712 -10.598 -10.972 1.00 90.88 106 GLN A C 1
ATOM 866 O O . GLN A 1 106 ? 12.590 -10.661 -10.470 1.00 90.88 106 GLN A O 1
ATOM 871 N N . LEU A 1 107 ? 13.947 -9.903 -12.083 1.00 91.19 107 LEU A N 1
ATOM 872 C CA . LEU A 1 107 ? 12.856 -9.372 -12.897 1.00 91.19 107 LEU A CA 1
ATOM 873 C C . LEU A 1 107 ? 11.993 -10.511 -13.458 1.00 91.19 107 LEU A C 1
ATOM 875 O O . LEU A 1 107 ? 12.498 -11.587 -13.776 1.00 91.19 107 LEU A O 1
ATOM 879 N N . GLY A 1 108 ? 10.695 -10.259 -13.595 1.00 91.69 108 GLY A N 1
ATOM 880 C CA . GLY A 1 108 ? 9.703 -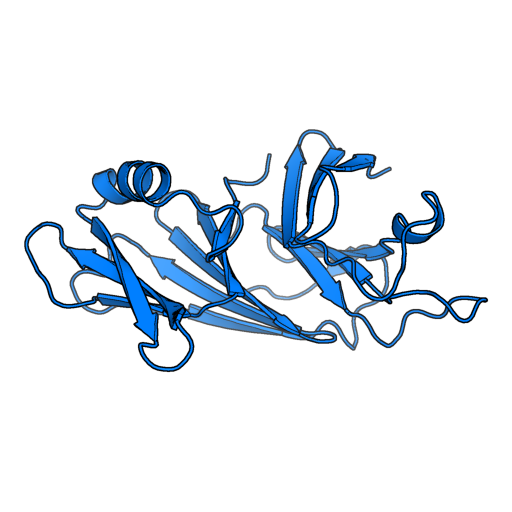11.263 -13.960 1.00 91.69 108 GLY A CA 1
ATOM 881 C C . GLY A 1 108 ? 9.136 -12.005 -12.750 1.00 91.69 108 GLY A C 1
ATOM 882 O O . GLY A 1 108 ? 9.112 -11.491 -11.629 1.00 91.69 108 GLY A O 1
ATOM 883 N N . LYS A 1 109 ? 8.625 -13.215 -12.996 1.00 93.88 109 LYS A N 1
ATOM 884 C CA . LYS A 1 109 ? 7.899 -14.016 -12.004 1.00 93.88 109 LYS A CA 1
ATOM 885 C C . LYS A 1 109 ? 8.863 -14.729 -11.061 1.00 93.88 109 LYS A C 1
ATOM 887 O O . LYS A 1 109 ? 9.743 -15.462 -11.502 1.00 93.88 109 LYS A O 1
ATOM 892 N N . ASN A 1 110 ? 8.636 -14.566 -9.765 1.00 94.06 110 ASN A N 1
ATOM 893 C CA . ASN A 1 110 ? 9.363 -15.229 -8.696 1.00 94.06 110 ASN A CA 1
ATOM 894 C C . ASN A 1 110 ? 8.372 -15.993 -7.820 1.00 94.06 110 ASN A C 1
ATOM 896 O O . ASN A 1 110 ? 7.301 -15.481 -7.496 1.00 94.06 110 ASN A O 1
ATOM 900 N N . HIS A 1 111 ? 8.756 -17.191 -7.391 1.00 91.00 111 HIS A N 1
ATOM 901 C CA . HIS A 1 111 ? 8.003 -17.939 -6.393 1.00 91.00 111 HIS A CA 1
ATOM 902 C C . HIS A 1 111 ? 8.502 -17.560 -5.001 1.00 91.00 111 HIS A C 1
ATOM 904 O O . HIS A 1 111 ? 9.675 -17.764 -4.685 1.00 91.00 111 HIS A O 1
ATOM 910 N N . VAL A 1 112 ? 7.617 -17.045 -4.156 1.00 83.62 112 VAL A N 1
ATOM 911 C CA . VAL A 1 112 ? 7.937 -16.686 -2.774 1.00 83.62 112 VAL A CA 1
ATOM 912 C C . VAL A 1 112 ? 6.858 -17.264 -1.887 1.00 83.62 112 VAL A C 1
ATOM 914 O O . VAL A 1 112 ? 5.674 -17.050 -2.125 1.00 83.62 112 VAL A O 1
ATOM 917 N N . LYS A 1 113 ? 7.263 -17.996 -0.848 1.00 78.44 113 LYS A N 1
ATOM 918 C CA . LYS A 1 113 ? 6.312 -18.485 0.145 1.00 78.44 113 LYS A CA 1
ATOM 919 C C . LYS A 1 113 ? 5.707 -17.277 0.859 1.00 78.44 113 LYS A C 1
ATOM 921 O O . LYS A 1 113 ? 6.380 -16.640 1.669 1.00 78.44 113 LYS A O 1
ATOM 926 N N . SER A 1 114 ? 4.466 -16.954 0.522 1.00 70.44 114 SER A N 1
ATOM 927 C CA . SER A 1 114 ? 3.733 -15.856 1.133 1.00 70.44 114 SER A CA 1
ATOM 928 C C . SER A 1 114 ? 2.854 -16.404 2.245 1.00 70.44 114 SER A C 1
ATOM 930 O O . SER A 1 114 ? 2.128 -17.375 2.060 1.00 70.44 114 SER A O 1
ATOM 932 N N . TYR A 1 115 ? 2.924 -15.770 3.409 1.00 75.56 115 TYR A N 1
ATOM 933 C CA . TYR A 1 115 ? 1.996 -16.019 4.515 1.00 75.56 115 TYR A CA 1
ATOM 934 C C . TYR A 1 115 ? 0.831 -15.017 4.509 1.00 75.56 115 TYR A C 1
ATOM 936 O O . TYR A 1 115 ? -0.021 -15.056 5.392 1.00 75.56 115 TYR A O 1
ATOM 944 N N . LEU A 1 116 ? 0.813 -14.105 3.529 1.00 83.12 116 LEU A N 1
ATOM 945 C CA . LEU A 1 116 ? -0.246 -13.124 3.341 1.00 83.12 116 LEU A CA 1
ATOM 946 C C . LEU A 1 116 ? -1.375 -13.778 2.561 1.00 83.12 116 LEU A C 1
ATOM 948 O O . LEU A 1 116 ? -1.166 -14.290 1.462 1.00 83.12 116 LEU A O 1
ATOM 952 N N . ASP A 1 117 ? -2.578 -13.708 3.110 1.00 86.62 117 ASP A N 1
ATOM 953 C CA . ASP A 1 117 ? -3.782 -14.135 2.405 1.00 86.62 117 ASP A CA 1
ATOM 954 C C . ASP A 1 117 ? -4.350 -12.936 1.650 1.00 86.62 117 ASP A C 1
ATOM 956 O O . ASP A 1 117 ? -5.358 -12.347 2.043 1.00 86.62 117 ASP A O 1
ATOM 960 N N . VAL A 1 118 ? -3.610 -12.539 0.616 1.00 85.31 118 VAL A N 1
ATOM 961 C CA . VAL A 1 118 ? -3.935 -11.428 -0.272 1.00 85.31 118 VAL A CA 1
ATOM 962 C C . VAL A 1 118 ? -4.269 -11.968 -1.655 1.00 85.31 118 VAL A C 1
ATOM 964 O O . VAL A 1 118 ? -3.523 -12.776 -2.215 1.00 85.31 118 VAL A O 1
ATOM 967 N N . GLY A 1 119 ? -5.400 -11.528 -2.207 1.00 86.06 119 GLY A N 1
ATOM 968 C CA . GLY A 1 119 ? -5.811 -11.908 -3.552 1.00 86.06 119 GLY A CA 1
ATOM 969 C C . GLY A 1 119 ? -4.849 -11.330 -4.581 1.00 86.06 119 GLY A C 1
ATOM 970 O O . GLY A 1 119 ? -4.196 -12.069 -5.310 1.00 86.06 119 GLY A O 1
ATOM 971 N N . LEU A 1 120 ? -4.743 -10.002 -4.611 1.00 90.25 120 LEU A N 1
ATOM 972 C CA . LEU A 1 120 ? -3.865 -9.285 -5.529 1.00 90.25 120 LEU A CA 1
ATOM 973 C C . LEU A 1 120 ? -3.448 -7.941 -4.927 1.00 90.25 120 LEU A C 1
ATOM 975 O O . LEU A 1 120 ? -4.282 -7.054 -4.738 1.00 90.25 120 LEU A O 1
ATOM 979 N N . LEU A 1 121 ? -2.150 -7.767 -4.698 1.00 91.75 121 LEU A N 1
ATOM 980 C CA . LEU A 1 121 ? -1.544 -6.509 -4.269 1.00 91.75 121 LEU A CA 1
ATOM 981 C C . LEU A 1 121 ? -0.617 -5.997 -5.361 1.00 91.75 121 LEU A C 1
ATOM 983 O O . LEU A 1 121 ? 0.166 -6.753 -5.930 1.00 91.75 121 LEU A O 1
ATOM 987 N N . VAL A 1 122 ? -0.687 -4.698 -5.640 1.00 93.12 122 VAL A N 1
ATOM 988 C CA . VAL A 1 122 ? 0.240 -4.050 -6.570 1.00 93.12 122 VAL A CA 1
ATOM 989 C C . VAL A 1 122 ? 0.796 -2.791 -5.940 1.00 93.12 122 VAL A C 1
ATOM 991 O O . VAL A 1 122 ? 0.036 -1.982 -5.420 1.00 93.12 122 VAL A O 1
ATOM 994 N N . THR A 1 123 ? 2.114 -2.630 -5.983 1.00 93.31 123 THR A N 1
ATOM 995 C CA . THR A 1 123 ? 2.812 -1.475 -5.413 1.00 93.31 123 THR A CA 1
ATOM 996 C C . THR A 1 123 ? 4.087 -1.158 -6.197 1.00 93.31 123 THR A C 1
ATOM 998 O O . THR A 1 123 ? 4.401 -1.830 -7.181 1.00 93.31 123 THR A O 1
ATOM 1001 N N . TYR A 1 124 ? 4.818 -0.127 -5.781 1.00 91.44 124 TYR A N 1
ATOM 1002 C CA . TYR A 1 124 ? 6.087 0.273 -6.383 1.00 91.44 124 TYR A CA 1
ATOM 1003 C C . TYR A 1 124 ? 7.185 0.200 -5.338 1.00 91.44 124 TYR A C 1
ATOM 1005 O O . TYR A 1 124 ? 6.997 0.655 -4.215 1.00 91.44 124 TYR A O 1
ATOM 1013 N N . VAL A 1 125 ? 8.340 -0.340 -5.710 1.00 91.12 125 VAL A N 1
ATOM 1014 C CA . VAL A 1 125 ? 9.480 -0.463 -4.797 1.00 91.12 125 VAL A CA 1
ATOM 1015 C C . VAL A 1 125 ? 10.742 0.002 -5.497 1.00 91.12 125 VAL A C 1
ATOM 1017 O O . VAL A 1 125 ? 10.962 -0.318 -6.666 1.00 91.12 125 VAL A O 1
ATOM 1020 N N . ARG A 1 126 ? 11.580 0.759 -4.785 1.00 88.38 126 ARG A N 1
ATOM 1021 C CA . ARG A 1 126 ? 12.933 1.068 -5.255 1.00 88.38 126 ARG A CA 1
ATOM 1022 C C . ARG A 1 126 ? 13.770 -0.204 -5.237 1.00 88.38 126 ARG A C 1
ATOM 1024 O O . ARG A 1 126 ? 13.790 -0.897 -4.228 1.00 88.38 126 ARG A O 1
ATOM 1031 N N . LYS A 1 127 ? 14.477 -0.514 -6.315 1.00 86.31 127 LYS A N 1
ATOM 1032 C CA . LYS A 1 127 ? 15.307 -1.708 -6.461 1.00 86.31 127 LYS A CA 1
ATOM 1033 C C . LYS A 1 127 ? 16.709 -1.319 -6.904 1.00 86.31 127 LYS A C 1
ATOM 1035 O O . LYS A 1 127 ? 16.928 -0.989 -8.059 1.00 86.31 127 LYS A O 1
ATOM 1040 N N . GLU A 1 128 ? 17.679 -1.391 -6.003 1.00 81.00 128 GLU A N 1
ATOM 1041 C CA . GLU A 1 128 ? 19.057 -0.943 -6.277 1.00 81.00 128 GLU A CA 1
ATOM 1042 C C . GLU A 1 128 ? 19.734 -1.687 -7.431 1.00 81.00 128 GLU A C 1
ATOM 1044 O O . GLU A 1 128 ? 20.479 -1.084 -8.194 1.00 81.00 128 GLU A O 1
ATOM 1049 N N . ASN A 1 129 ? 19.429 -2.973 -7.604 1.00 73.62 129 ASN A N 1
ATOM 1050 C CA . ASN A 1 129 ? 20.091 -3.835 -8.586 1.00 73.62 129 ASN A CA 1
ATOM 1051 C C . ASN A 1 129 ? 19.533 -3.693 -10.018 1.00 73.62 129 ASN A C 1
ATOM 1053 O O . ASN A 1 129 ? 19.695 -4.605 -10.829 1.00 73.62 129 ASN A O 1
ATOM 1057 N N . LEU A 1 130 ? 18.847 -2.590 -10.336 1.00 71.69 130 LEU A N 1
ATOM 1058 C CA . LEU A 1 130 ? 18.458 -2.270 -11.708 1.00 71.69 130 LEU A CA 1
ATOM 1059 C C . LEU A 1 130 ? 19.613 -1.558 -12.411 1.00 71.69 130 LEU A C 1
ATOM 1061 O O . LEU A 1 130 ? 19.992 -0.443 -12.056 1.00 71.69 130 LEU A O 1
ATOM 1065 N N . THR A 1 131 ? 20.185 -2.216 -13.414 1.00 65.62 131 THR A N 1
ATOM 1066 C CA . THR A 1 131 ? 21.231 -1.633 -14.250 1.00 65.62 131 THR A CA 1
ATOM 1067 C C . THR A 1 131 ? 20.604 -0.915 -15.437 1.00 65.62 131 THR A C 1
ATOM 1069 O O . THR A 1 131 ? 19.994 -1.527 -16.313 1.00 65.62 131 THR A O 1
ATOM 1072 N N . TYR A 1 132 ? 20.789 0.402 -15.489 1.00 63.84 132 TYR A N 1
ATOM 1073 C CA . TYR A 1 132 ? 20.412 1.221 -16.633 1.00 63.84 132 TYR A CA 1
ATOM 1074 C C . TYR A 1 132 ? 21.656 1.794 -17.311 1.00 63.84 132 TYR A C 1
ATOM 1076 O O . TYR A 1 132 ? 22.628 2.159 -16.659 1.00 63.84 132 TYR A O 1
ATOM 1084 N N . ASN A 1 133 ? 21.616 1.917 -18.638 1.00 54.03 133 ASN A N 1
ATOM 1085 C CA . ASN A 1 133 ? 22.731 2.451 -19.429 1.00 54.03 133 ASN A CA 1
ATOM 1086 C C . ASN A 1 133 ? 22.840 3.996 -19.395 1.00 54.03 133 ASN A C 1
ATOM 1088 O O . ASN A 1 133 ? 23.523 4.560 -20.249 1.00 54.03 133 ASN A O 1
ATOM 1092 N N . LYS A 1 134 ? 22.130 4.707 -18.503 1.00 58.44 134 LYS A N 1
ATOM 1093 C CA . LYS A 1 134 ? 22.225 6.179 -18.368 1.00 58.44 134 LYS A CA 1
ATOM 1094 C C . LYS A 1 134 ? 22.081 6.610 -16.904 1.00 58.44 134 LYS A C 1
ATOM 1096 O O . LYS A 1 134 ? 21.545 5.865 -16.095 1.00 58.44 134 LYS A O 1
ATOM 1101 N N . ASP A 1 135 ? 22.497 7.836 -16.605 1.00 51.22 135 ASP A N 1
ATOM 1102 C CA . ASP A 1 135 ? 22.716 8.328 -15.235 1.00 51.22 135 ASP A CA 1
ATOM 1103 C C . ASP A 1 135 ? 21.461 8.855 -14.500 1.00 51.22 135 ASP A C 1
ATOM 1105 O O . ASP A 1 135 ? 21.559 9.280 -13.353 1.00 51.22 135 ASP A O 1
ATOM 1109 N N . TYR A 1 136 ? 20.279 8.853 -15.133 1.00 53.75 136 TYR A N 1
ATOM 1110 C CA . TYR A 1 136 ? 19.090 9.583 -14.646 1.00 53.75 136 TYR A CA 1
ATOM 1111 C C . TYR A 1 136 ? 17.874 8.696 -14.318 1.00 53.75 136 TYR A C 1
ATOM 1113 O O . TYR A 1 136 ? 16.737 9.151 -14.423 1.00 53.75 136 TYR A O 1
ATOM 1121 N N . PHE A 1 137 ? 18.083 7.432 -13.945 1.00 60.81 137 PHE A N 1
ATOM 1122 C CA . PHE A 1 137 ? 16.984 6.516 -13.620 1.00 60.81 137 PHE A CA 1
ATOM 1123 C C . PHE A 1 137 ? 16.774 6.426 -12.106 1.00 60.81 137 PHE A C 1
ATOM 1125 O O . PHE A 1 137 ? 17.669 6.025 -11.366 1.00 60.81 137 PHE A O 1
ATOM 1132 N N . GLU A 1 138 ? 15.567 6.753 -11.643 1.00 64.75 138 GLU A N 1
ATOM 1133 C CA . GLU A 1 138 ? 15.096 6.222 -10.364 1.00 64.75 138 GLU A CA 1
ATOM 1134 C C . GLU A 1 138 ? 14.745 4.751 -10.581 1.00 64.75 138 GLU A C 1
ATOM 1136 O O . GLU A 1 138 ? 13.904 4.404 -11.415 1.00 64.75 138 GLU A O 1
ATOM 1141 N N . ASN A 1 139 ? 15.405 3.882 -9.827 1.00 80.25 139 ASN A N 1
ATOM 1142 C CA . ASN A 1 139 ? 15.301 2.446 -10.006 1.00 80.25 139 ASN A CA 1
ATOM 1143 C C . ASN A 1 139 ? 14.019 1.908 -9.359 1.00 80.25 139 ASN A C 1
ATOM 1145 O O . ASN A 1 139 ? 14.084 1.292 -8.301 1.00 80.25 139 ASN A O 1
ATOM 1149 N N . PHE A 1 140 ? 12.848 2.135 -9.953 1.00 86.00 140 PHE A N 1
ATOM 1150 C CA . PHE A 1 140 ? 11.590 1.556 -9.472 1.00 86.00 140 PHE A CA 1
ATOM 1151 C C . PHE A 1 140 ? 11.207 0.287 -10.237 1.00 86.00 140 PHE A C 1
ATOM 1153 O O . PHE A 1 140 ? 11.328 0.204 -11.459 1.00 86.00 140 PHE A O 1
ATOM 1160 N N . VAL A 1 141 ? 10.647 -0.677 -9.511 1.00 89.62 141 VAL A N 1
ATOM 1161 C CA . VAL A 1 141 ? 9.882 -1.791 -10.077 1.00 89.62 141 VAL A CA 1
ATOM 1162 C C . VAL A 1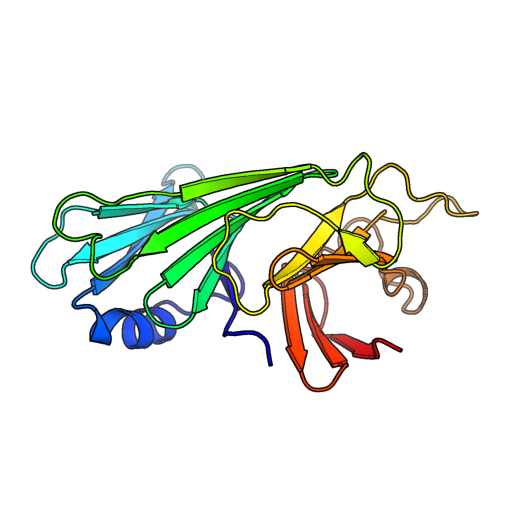 141 ? 8.420 -1.689 -9.659 1.00 89.62 141 VAL A C 1
ATOM 1164 O O . VAL A 1 141 ? 8.114 -1.317 -8.525 1.00 89.62 141 VAL A O 1
ATOM 1167 N N . ILE A 1 142 ? 7.516 -2.060 -10.563 1.00 92.00 142 ILE A N 1
ATOM 1168 C CA . ILE A 1 142 ? 6.159 -2.468 -10.203 1.00 92.00 142 ILE A CA 1
ATOM 1169 C C . ILE A 1 142 ? 6.270 -3.862 -9.588 1.00 92.00 142 ILE A C 1
ATOM 1171 O O . ILE A 1 142 ? 6.838 -4.775 -10.192 1.00 92.00 142 ILE A O 1
ATOM 1175 N N . VAL A 1 143 ? 5.716 -4.017 -8.391 1.00 93.75 143 VAL A N 1
ATOM 1176 C CA . VAL A 1 143 ? 5.629 -5.289 -7.679 1.00 93.75 143 VAL A CA 1
ATOM 1177 C C . VAL A 1 143 ? 4.181 -5.740 -7.692 1.00 93.75 143 VAL A C 1
ATOM 1179 O O . VAL A 1 143 ? 3.318 -5.034 -7.175 1.00 93.75 143 VAL A O 1
ATOM 1182 N N . ILE A 1 144 ? 3.922 -6.911 -8.265 1.00 93.94 144 ILE A N 1
ATOM 1183 C CA . ILE A 1 144 ? 2.611 -7.565 -8.237 1.00 93.94 144 ILE A CA 1
ATOM 1184 C C . ILE A 1 144 ? 2.740 -8.812 -7.374 1.00 93.94 144 ILE A C 1
ATOM 1186 O O . ILE A 1 144 ? 3.543 -9.688 -7.691 1.00 93.94 144 ILE A O 1
ATOM 1190 N N . ILE A 1 145 ? 1.959 -8.883 -6.303 1.00 92.19 145 ILE A N 1
ATOM 1191 C CA . ILE A 1 145 ? 1.888 -10.026 -5.397 1.00 92.19 145 ILE A CA 1
ATOM 1192 C C . ILE A 1 145 ? 0.519 -10.672 -5.562 1.00 92.19 145 ILE A C 1
ATOM 1194 O O . ILE A 1 145 ? -0.507 -10.026 -5.356 1.00 92.19 145 ILE A O 1
ATOM 1198 N N . GLU A 1 146 ? 0.517 -11.948 -5.918 1.00 90.12 146 GLU A N 1
ATOM 1199 C CA . GLU A 1 146 ? -0.679 -12.776 -6.037 1.00 90.12 146 GLU A CA 1
ATOM 1200 C C . GLU A 1 146 ? -0.345 -14.145 -5.445 1.00 90.12 146 GLU A C 1
ATOM 1202 O O . GLU A 1 146 ? 0.459 -14.894 -6.004 1.00 90.12 146 GLU A O 1
ATOM 1207 N N . GLN A 1 147 ? -0.928 -14.460 -4.285 1.00 85.12 147 GLN A N 1
ATOM 1208 C CA . GLN A 1 147 ? -0.647 -15.703 -3.557 1.00 85.12 147 GLN A CA 1
ATOM 1209 C C . GLN A 1 147 ? 0.868 -15.894 -3.305 1.00 85.12 147 GLN A C 1
ATOM 1211 O O . GLN A 1 147 ? 1.507 -15.046 -2.685 1.00 85.12 147 GLN A O 1
ATOM 1216 N N . GLU A 1 148 ? 1.455 -16.995 -3.787 1.00 88.00 148 GLU A N 1
ATOM 1217 C CA . GLU A 1 148 ? 2.884 -17.327 -3.659 1.00 88.00 148 GLU A CA 1
ATOM 1218 C C . GLU A 1 148 ? 3.737 -16.834 -4.846 1.00 88.00 148 GLU A C 1
ATOM 1220 O O . GLU A 1 148 ? 4.846 -17.320 -5.086 1.00 88.00 148 GLU A O 1
ATOM 1225 N N . GLN A 1 149 ? 3.221 -15.887 -5.633 1.00 91.25 149 GLN A N 1
ATOM 1226 C CA . GLN A 1 149 ? 3.912 -15.313 -6.784 1.00 91.25 149 GLN A CA 1
ATOM 1227 C C . GLN A 1 149 ? 4.173 -13.823 -6.581 1.00 91.25 149 GLN A C 1
ATOM 1229 O O . GLN A 1 149 ? 3.276 -13.054 -6.238 1.00 91.25 149 GLN A O 1
ATOM 1234 N N . ILE A 1 150 ? 5.411 -13.412 -6.859 1.00 94.00 150 ILE A N 1
ATOM 1235 C CA . ILE A 1 150 ? 5.818 -12.010 -6.936 1.00 94.00 150 ILE A CA 1
ATOM 1236 C C . ILE A 1 150 ? 6.370 -11.746 -8.333 1.00 94.00 150 ILE A C 1
ATOM 1238 O O . ILE A 1 150 ? 7.397 -12.306 -8.720 1.00 94.00 150 ILE A O 1
ATOM 1242 N N . ASN A 1 151 ? 5.707 -10.879 -9.091 1.00 93.81 151 ASN A N 1
ATOM 1243 C CA . ASN A 1 151 ? 6.189 -10.418 -10.387 1.00 93.81 151 ASN A CA 1
ATOM 1244 C C . ASN A 1 151 ? 6.831 -9.033 -10.248 1.00 93.81 151 ASN A C 1
ATOM 1246 O O . ASN A 1 151 ? 6.186 -8.103 -9.759 1.00 93.81 151 ASN A O 1
ATOM 1250 N N . LEU A 1 152 ? 8.088 -8.904 -10.678 1.00 93.12 152 LEU A N 1
ATOM 1251 C CA . LEU A 1 152 ? 8.836 -7.646 -10.674 1.00 93.12 152 LEU A CA 1
ATOM 1252 C C . LEU A 1 152 ? 8.979 -7.116 -12.100 1.00 93.12 152 LEU A C 1
ATOM 1254 O O . LEU A 1 152 ? 9.670 -7.719 -12.920 1.00 93.12 152 LEU A O 1
ATOM 1258 N N . ILE A 1 153 ? 8.362 -5.973 -12.390 1.00 90.25 153 ILE A N 1
ATOM 1259 C CA . ILE A 1 153 ? 8.389 -5.350 -13.719 1.00 90.25 153 ILE A CA 1
ATOM 1260 C C . ILE A 1 153 ? 9.149 -4.021 -13.618 1.00 90.25 153 ILE A C 1
ATOM 1262 O O . ILE A 1 153 ? 8.765 -3.187 -12.796 1.00 90.25 153 ILE A O 1
ATOM 1266 N N . PRO A 1 154 ? 10.202 -3.781 -14.422 1.00 87.31 154 PRO A N 1
ATOM 1267 C CA . PRO A 1 154 ? 10.871 -2.481 -14.463 1.00 87.31 154 PRO A CA 1
ATOM 1268 C C . PRO A 1 154 ? 9.884 -1.362 -14.792 1.00 87.31 154 PRO A C 1
ATOM 1270 O O . PRO A 1 154 ? 9.098 -1.472 -15.736 1.00 87.31 154 PRO A O 1
ATOM 1273 N N . PHE A 1 155 ? 9.910 -0.281 -14.015 1.00 83.50 155 PHE A N 1
ATOM 1274 C CA . PHE A 1 155 ? 9.015 0.850 -14.223 1.00 83.50 155 PHE A CA 1
ATOM 1275 C C . PHE A 1 155 ? 9.743 2.020 -14.885 1.00 83.50 155 PHE A C 1
ATOM 1277 O O . PHE A 1 155 ? 10.050 3.040 -14.273 1.00 83.50 155 PHE A O 1
ATOM 1284 N N . ASP A 1 156 ? 9.962 1.889 -16.191 1.00 72.88 156 ASP A N 1
ATOM 1285 C CA . ASP A 1 156 ? 10.767 2.843 -16.965 1.00 72.88 156 ASP A CA 1
ATOM 1286 C C . ASP A 1 156 ? 9.969 4.060 -17.464 1.00 72.88 156 ASP A C 1
ATOM 1288 O O . ASP A 1 156 ? 10.457 4.829 -18.298 1.00 72.88 156 ASP A O 1
ATOM 1292 N N . TRP A 1 157 ? 8.729 4.243 -16.996 1.00 65.12 157 TRP A N 1
ATOM 1293 C CA . TRP A 1 157 ? 7.812 5.276 -17.494 1.00 65.12 157 TRP A CA 1
ATOM 1294 C C . TRP A 1 157 ? 8.381 6.692 -17.358 1.00 65.12 157 TRP A C 1
ATOM 1296 O O . TRP A 1 157 ? 8.194 7.507 -18.263 1.00 65.12 157 TRP A O 1
ATOM 1306 N N . PHE A 1 158 ? 9.146 6.957 -16.291 1.00 61.06 158 PHE A N 1
ATOM 1307 C CA . PHE A 1 158 ? 9.816 8.242 -16.054 1.00 61.06 158 PHE A CA 1
ATOM 1308 C C . PHE A 1 158 ? 10.676 8.703 -17.238 1.00 61.06 158 PHE A C 1
ATOM 1310 O O . PHE A 1 158 ? 10.795 9.898 -17.495 1.00 61.06 158 PHE A O 1
ATOM 1317 N N . ASN A 1 159 ? 11.201 7.763 -18.023 1.00 51.47 159 ASN A N 1
ATOM 1318 C CA . ASN A 1 159 ? 12.123 8.043 -19.121 1.00 51.47 159 ASN A CA 1
ATOM 1319 C C . ASN A 1 159 ? 11.431 8.431 -20.431 1.00 51.47 159 ASN A C 1
ATOM 1321 O O . ASN A 1 159 ? 12.091 8.926 -21.344 1.00 51.47 159 ASN A O 1
ATOM 1325 N N . LYS A 1 160 ? 10.121 8.182 -20.561 1.00 54.25 160 LYS A N 1
ATOM 1326 C CA . LYS A 1 160 ? 9.372 8.452 -21.800 1.00 54.25 160 LYS A CA 1
ATOM 1327 C C . LYS A 1 160 ? 8.754 9.850 -21.836 1.00 54.25 160 LYS A C 1
ATOM 1329 O O . LYS A 1 160 ? 8.497 10.355 -22.923 1.00 54.25 160 LYS A O 1
ATOM 1334 N N . THR A 1 161 ? 8.506 10.470 -20.681 1.00 53.09 161 THR A N 1
ATOM 1335 C CA . THR A 1 161 ? 7.715 11.711 -20.579 1.00 53.09 161 THR A CA 1
ATOM 1336 C C . THR A 1 161 ? 8.517 12.951 -20.172 1.00 53.09 161 THR A C 1
ATOM 1338 O O . THR A 1 161 ? 7.953 14.041 -20.161 1.00 53.09 161 THR A O 1
ATOM 1341 N N . GLY A 1 162 ? 9.828 12.829 -19.917 1.00 44.00 162 GLY A N 1
ATOM 1342 C CA . GLY A 1 162 ? 10.733 13.979 -19.752 1.00 44.00 162 GLY A CA 1
ATOM 1343 C C . GLY A 1 162 ? 10.481 14.834 -18.503 1.00 44.00 162 GLY A C 1
ATOM 1344 O O . GLY A 1 162 ? 10.797 16.021 -18.509 1.00 44.00 162 GLY A O 1
ATOM 1345 N N . GLY A 1 163 ? 9.887 14.255 -17.456 1.00 51.03 163 GLY A N 1
ATOM 1346 C CA . GLY A 1 163 ? 9.674 14.934 -16.177 1.00 51.03 163 GLY A CA 1
ATOM 1347 C C . GLY A 1 163 ? 10.966 15.097 -15.371 1.00 51.03 163 GLY A C 1
ATOM 1348 O O . GLY A 1 163 ? 11.922 14.349 -15.549 1.00 51.03 163 GLY A O 1
ATOM 1349 N N . ASP A 1 164 ? 10.984 16.080 -14.473 1.00 52.62 164 ASP A N 1
ATOM 1350 C CA . ASP A 1 164 ? 12.112 16.360 -13.582 1.00 52.62 164 ASP A CA 1
ATOM 1351 C C . ASP A 1 164 ? 12.298 15.212 -12.568 1.00 52.62 164 ASP A C 1
ATOM 1353 O O . ASP A 1 164 ? 11.560 15.102 -11.587 1.00 52.62 164 ASP A O 1
ATOM 1357 N N . TYR A 1 165 ? 13.251 14.316 -12.847 1.00 49.66 165 TYR A N 1
ATOM 1358 C CA . TYR A 1 165 ? 13.449 13.026 -12.169 1.00 49.66 165 TYR A CA 1
ATOM 1359 C C . TYR A 1 165 ? 13.610 13.128 -10.643 1.00 49.66 165 TYR A C 1
ATOM 1361 O O . TYR A 1 165 ? 13.253 12.197 -9.926 1.00 49.66 165 TYR A O 1
ATOM 1369 N N . GLY A 1 166 ? 14.081 14.268 -10.126 1.00 49.75 166 GLY A N 1
ATOM 1370 C CA . GLY A 1 166 ? 14.321 14.472 -8.692 1.00 49.75 166 GLY A CA 1
ATOM 1371 C C . GLY A 1 166 ? 13.062 14.588 -7.823 1.00 49.75 166 GLY A C 1
ATOM 1372 O O . GLY A 1 166 ? 13.177 14.690 -6.602 1.00 49.75 166 GLY A O 1
ATOM 1373 N N . TYR A 1 167 ? 11.863 14.597 -8.417 1.00 53.19 167 TYR A N 1
ATOM 1374 C CA . TYR A 1 167 ? 10.638 14.959 -7.702 1.00 53.19 167 TYR A CA 1
ATOM 1375 C C . TYR A 1 167 ? 9.439 14.063 -7.979 1.00 53.19 167 TYR A C 1
ATOM 1377 O O . TYR A 1 167 ? 8.323 14.466 -7.676 1.00 53.19 167 TYR A O 1
ATOM 1385 N N . VAL A 1 168 ? 9.606 12.870 -8.542 1.00 58.03 168 VAL A N 1
ATOM 1386 C CA . VAL A 1 168 ? 8.462 12.084 -9.008 1.00 58.03 168 VAL A CA 1
ATOM 1387 C C . VAL A 1 168 ? 8.392 10.728 -8.313 1.00 58.03 168 VAL A C 1
ATOM 1389 O O . VAL A 1 168 ? 9.274 9.896 -8.483 1.00 58.03 168 VAL A O 1
ATOM 1392 N N . TRP A 1 169 ? 7.327 10.493 -7.536 1.00 72.31 169 TRP A N 1
ATOM 1393 C CA . TRP A 1 169 ? 7.158 9.258 -6.760 1.00 72.31 169 TRP A CA 1
ATOM 1394 C C . TRP A 1 169 ? 5.804 8.608 -7.041 1.00 72.31 169 TRP A C 1
ATOM 1396 O O . TRP A 1 169 ? 4.772 9.248 -6.786 1.00 72.31 169 TRP A O 1
ATOM 1406 N N . PRO A 1 170 ? 5.784 7.365 -7.556 1.00 77.00 170 PRO A N 1
ATOM 1407 C CA . PRO A 1 170 ? 4.544 6.633 -7.720 1.00 77.00 170 PRO A CA 1
ATOM 1408 C C . PRO A 1 170 ? 4.035 6.250 -6.323 1.00 77.00 170 PRO A C 1
ATOM 1410 O O . PRO A 1 170 ? 4.807 5.826 -5.467 1.00 77.00 170 PRO A O 1
ATOM 1413 N N . ALA A 1 171 ? 2.749 6.474 -6.071 1.00 80.00 171 ALA A N 1
ATOM 1414 C CA . ALA A 1 171 ? 2.158 6.348 -4.739 1.00 80.00 171 ALA A CA 1
ATOM 1415 C C . ALA A 1 171 ? 1.069 5.275 -4.700 1.00 80.00 171 ALA A C 1
ATOM 1417 O O . ALA A 1 171 ? 1.033 4.460 -3.788 1.00 80.00 171 ALA A O 1
ATOM 1418 N N . LEU A 1 172 ? 0.203 5.256 -5.716 1.00 82.25 172 LEU A N 1
ATOM 1419 C CA . LEU A 1 172 ? -0.899 4.308 -5.821 1.00 82.25 172 LEU A CA 1
ATOM 1420 C C . LEU A 1 172 ? -0.852 3.542 -7.125 1.00 82.25 172 LEU A C 1
ATOM 1422 O O . LEU A 1 172 ? -0.519 4.098 -8.174 1.00 82.25 172 LEU A O 1
ATOM 1426 N N . ALA A 1 173 ? -1.221 2.269 -7.048 1.00 83.81 173 ALA A N 1
ATOM 1427 C CA . ALA A 1 173 ? -1.335 1.377 -8.184 1.00 83.81 173 ALA A CA 1
ATOM 1428 C C . ALA A 1 173 ? -2.667 0.627 -8.104 1.00 83.81 173 ALA A C 1
ATOM 1430 O O . ALA A 1 173 ? -3.035 0.093 -7.063 1.00 83.81 173 ALA A O 1
ATOM 1431 N N . ARG A 1 174 ? -3.3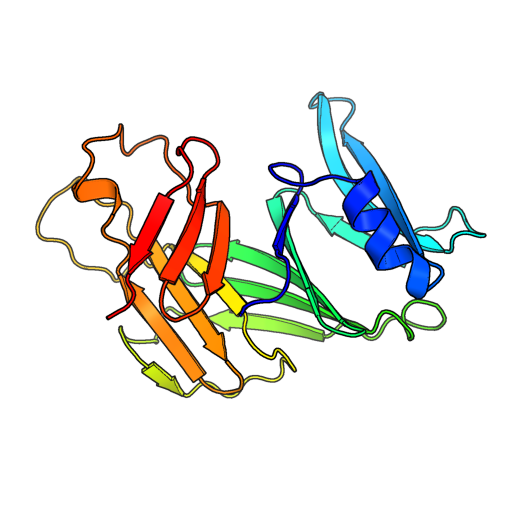84 0.558 -9.222 1.00 88.50 174 ARG A N 1
ATOM 1432 C CA . ARG A 1 174 ? -4.562 -0.290 -9.391 1.00 88.50 174 ARG A CA 1
ATOM 1433 C C . ARG A 1 174 ? -4.395 -1.091 -10.668 1.00 88.50 174 ARG A C 1
ATOM 1435 O O . ARG A 1 174 ? -4.223 -0.502 -11.731 1.00 88.50 174 ARG A O 1
ATOM 1442 N N . LEU A 1 175 ? -4.478 -2.410 -10.575 1.00 88.62 175 LEU A N 1
ATOM 1443 C CA . LEU A 1 175 ? -4.392 -3.297 -11.730 1.00 88.62 175 LEU A CA 1
ATOM 1444 C C . LEU A 1 175 ? -5.789 -3.754 -12.148 1.00 88.62 175 LEU A C 1
ATOM 1446 O O . LEU A 1 175 ? -6.530 -4.351 -11.359 1.00 88.62 175 LEU A O 1
ATOM 1450 N N . ASP A 1 176 ? -6.135 -3.488 -13.404 1.00 89.06 176 ASP A N 1
ATOM 1451 C CA . ASP A 1 176 ? -7.386 -3.921 -14.013 1.00 89.06 176 ASP A CA 1
ATOM 1452 C C . ASP A 1 176 ? -7.171 -4.356 -15.465 1.00 89.06 176 ASP A C 1
ATOM 1454 O O . ASP A 1 176 ? -6.620 -3.613 -16.272 1.00 89.06 176 ASP A O 1
ATOM 1458 N N . THR A 1 177 ? -7.602 -5.572 -15.815 1.00 85.44 177 THR A N 1
ATOM 1459 C CA . THR A 1 177 ? -7.503 -6.128 -17.183 1.00 85.44 177 THR A CA 1
ATOM 1460 C C . THR A 1 177 ? -6.118 -5.984 -17.845 1.00 85.44 177 THR A C 1
ATOM 1462 O O . THR A 1 177 ? -6.017 -5.583 -19.000 1.00 85.44 177 THR A O 1
ATOM 1465 N N . GLY A 1 178 ? -5.036 -6.266 -17.108 1.00 83.75 178 GLY A N 1
ATOM 1466 C CA . GLY A 1 178 ? -3.658 -6.129 -17.616 1.00 83.75 178 GLY A CA 1
ATOM 1467 C C . GLY A 1 178 ? -3.159 -4.682 -17.716 1.00 83.75 178 GLY A C 1
ATOM 1468 O O . GLY A 1 178 ? -2.037 -4.445 -18.143 1.00 83.75 178 GLY A O 1
ATOM 1469 N N . LYS A 1 179 ? -3.959 -3.700 -17.291 1.00 89.31 179 LYS A N 1
ATOM 1470 C CA . LYS A 1 179 ? -3.576 -2.289 -17.257 1.00 89.31 179 LYS A CA 1
ATOM 1471 C C . LYS A 1 179 ? -3.353 -1.828 -15.833 1.00 89.31 179 LYS A C 1
ATOM 1473 O O . LYS A 1 179 ? -4.220 -1.972 -14.967 1.00 89.31 179 LYS A O 1
ATOM 1478 N N . LEU A 1 180 ? -2.192 -1.235 -15.600 1.00 88.19 180 LEU A N 1
ATOM 1479 C CA . LEU A 1 180 ? -1.876 -0.563 -14.357 1.00 88.19 180 LEU A CA 1
ATOM 1480 C C . LEU A 1 180 ? -2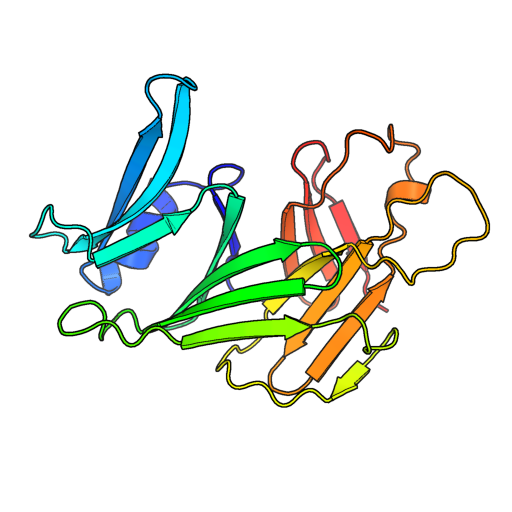.290 0.902 -14.452 1.00 88.19 180 LEU A C 1
ATOM 1482 O O . LEU A 1 180 ? -1.806 1.641 -15.305 1.00 88.19 180 LEU A O 1
ATOM 1486 N N . TYR A 1 181 ? -3.149 1.331 -13.541 1.00 87.94 181 TYR A N 1
ATOM 1487 C CA . TYR A 1 181 ? -3.503 2.726 -13.329 1.00 87.94 181 TYR A CA 1
ATOM 1488 C C . TYR A 1 181 ? -2.747 3.229 -12.110 1.00 87.94 181 TYR A C 1
ATOM 1490 O O . TYR A 1 181 ? -2.812 2.608 -11.049 1.00 87.94 181 TYR A O 1
ATOM 1498 N N . GLY A 1 182 ? -2.038 4.342 -12.255 1.00 85.44 182 GLY A N 1
ATOM 1499 C CA . GLY A 1 182 ? -1.207 4.881 -11.192 1.00 85.44 182 GLY A CA 1
ATOM 1500 C C . GLY A 1 182 ? -1.506 6.333 -10.860 1.00 85.44 182 GLY A C 1
ATOM 1501 O O . GLY A 1 182 ? -1.930 7.110 -11.718 1.00 85.44 182 GLY A O 1
ATOM 1502 N N . GLN A 1 183 ? -1.252 6.696 -9.605 1.00 85.12 183 GLN A N 1
ATOM 1503 C CA . GLN A 1 183 ? -1.190 8.083 -9.143 1.00 85.12 183 GLN A CA 1
ATOM 1504 C C . GLN A 1 183 ? 0.140 8.300 -8.432 1.00 85.12 183 GLN A C 1
ATOM 1506 O O . GLN A 1 183 ? 0.618 7.411 -7.725 1.00 85.12 183 GLN A O 1
ATOM 1511 N N . GLY A 1 184 ? 0.747 9.469 -8.612 1.00 80.44 184 GLY A N 1
ATOM 1512 C CA . GLY A 1 184 ? 2.005 9.813 -7.958 1.00 80.44 184 GLY A CA 1
ATOM 1513 C C . GLY A 1 184 ? 1.922 11.160 -7.265 1.00 80.44 184 GLY A C 1
ATOM 1514 O O . GLY A 1 184 ? 1.230 12.062 -7.722 1.00 80.44 184 GLY A O 1
ATOM 1515 N N . MET A 1 185 ? 2.678 11.313 -6.181 1.00 74.25 185 MET A N 1
ATOM 1516 C CA . MET A 1 185 ? 2.686 12.502 -5.314 1.00 74.25 185 MET A CA 1
ATOM 1517 C C . MET A 1 185 ? 2.970 13.822 -6.040 1.00 74.25 185 MET A C 1
ATOM 1519 O O . MET A 1 185 ? 2.631 14.898 -5.555 1.00 74.25 185 MET A O 1
ATOM 1523 N N . ARG A 1 186 ? 3.614 13.732 -7.201 1.00 70.06 186 ARG A N 1
ATOM 1524 C CA . ARG A 1 186 ? 3.940 14.841 -8.103 1.00 70.06 186 ARG A CA 1
ATOM 1525 C C . ARG A 1 186 ? 3.823 14.413 -9.573 1.00 70.06 186 ARG A C 1
ATOM 1527 O O . ARG A 1 186 ? 4.400 15.033 -10.458 1.00 70.06 186 ARG A O 1
ATOM 1534 N N . MET A 1 187 ? 3.085 13.328 -9.822 1.00 69.31 187 MET A N 1
ATOM 1535 C CA . MET A 1 187 ? 2.734 12.850 -11.160 1.00 69.31 187 MET A CA 1
ATOM 1536 C C . MET A 1 187 ? 1.283 13.194 -11.440 1.00 69.31 187 MET A C 1
ATOM 1538 O O . MET A 1 187 ? 0.438 13.101 -10.552 1.00 69.31 187 MET A O 1
ATOM 1542 N N . ALA A 1 188 ? 0.968 13.479 -12.701 1.00 69.31 188 ALA A N 1
ATOM 1543 C CA . ALA A 1 188 ? -0.394 13.258 -13.163 1.00 69.31 188 ALA A CA 1
ATOM 1544 C C . ALA A 1 188 ? -0.735 11.760 -13.068 1.00 69.31 188 ALA A C 1
ATOM 1546 O O . ALA A 1 188 ? 0.153 10.904 -13.038 1.00 69.31 188 ALA A O 1
ATOM 1547 N N . ASN A 1 189 ? -2.027 11.441 -13.049 1.00 82.25 189 ASN A N 1
ATOM 1548 C CA . ASN A 1 189 ? -2.471 10.059 -13.196 1.00 82.25 189 ASN A CA 1
ATOM 1549 C C . ASN A 1 189 ? -1.850 9.456 -14.463 1.00 82.25 189 ASN A C 1
ATOM 1551 O O . ASN A 1 189 ? -1.809 10.111 -15.507 1.00 82.25 189 ASN A O 1
ATOM 1555 N N . PHE A 1 190 ? -1.390 8.215 -14.376 1.00 80.38 190 PHE A N 1
ATOM 1556 C CA . PHE A 1 190 ? -0.754 7.527 -15.492 1.00 80.38 190 PHE A CA 1
ATOM 1557 C C . PHE A 1 190 ? -1.359 6.145 -15.706 1.00 80.38 190 PHE A C 1
ATOM 1559 O O . PHE A 1 190 ? -2.084 5.602 -14.868 1.00 80.38 190 PHE A O 1
ATOM 1566 N N . THR A 1 191 ? -1.082 5.582 -16.875 1.00 85.12 191 THR A N 1
ATOM 1567 C CA . THR A 1 191 ? -1.497 4.230 -17.237 1.00 85.12 191 THR A CA 1
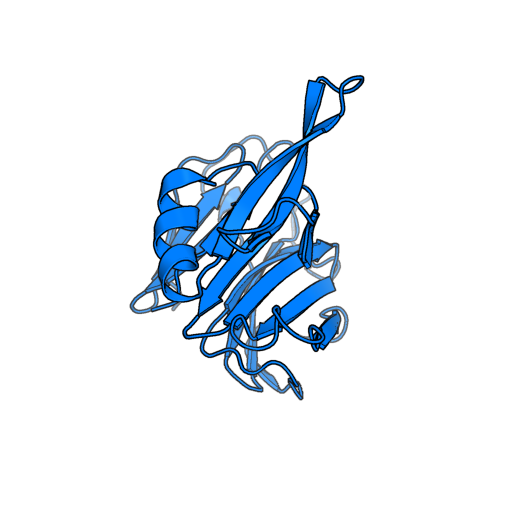ATOM 1568 C C . THR A 1 191 ? -0.335 3.520 -17.909 1.00 85.12 191 THR A C 1
ATOM 1570 O O . THR A 1 191 ? 0.384 4.124 -18.706 1.00 85.12 191 THR A O 1
ATOM 1573 N N . VAL A 1 192 ? -0.146 2.254 -17.554 1.00 83.56 192 VAL A N 1
ATOM 1574 C CA . VAL A 1 192 ? 0.864 1.361 -18.123 1.00 83.56 192 VAL A CA 1
ATOM 1575 C C . VAL A 1 192 ? 0.152 0.095 -18.565 1.00 83.56 192 VAL A C 1
ATOM 1577 O O . VAL A 1 192 ? -0.535 -0.534 -17.761 1.00 83.56 192 VAL A O 1
ATOM 1580 N N . ASP A 1 193 ? 0.305 -0.274 -19.829 1.00 85.88 193 ASP A N 1
ATOM 1581 C CA . ASP A 1 193 ? -0.094 -1.598 -20.292 1.00 85.88 193 ASP A CA 1
ATOM 1582 C C . ASP A 1 193 ? 0.971 -2.606 -19.834 1.00 85.88 193 ASP A C 1
ATOM 1584 O O . ASP A 1 193 ? 2.169 -2.383 -20.026 1.00 85.88 193 ASP A O 1
ATOM 1588 N N . LEU A 1 194 ? 0.537 -3.662 -19.147 1.00 81.94 194 LEU A N 1
ATOM 1589 C CA . LEU A 1 194 ? 1.398 -4.765 -18.739 1.00 81.94 194 LEU A CA 1
ATOM 1590 C C . LEU A 1 194 ? 1.231 -5.872 -19.786 1.00 81.94 194 LEU A C 1
ATOM 1592 O O . LEU A 1 194 ? 0.230 -6.589 -19.761 1.00 81.94 194 LEU A O 1
ATOM 1596 N N . ASP A 1 195 ? 2.171 -5.930 -20.731 1.00 65.31 195 ASP A N 1
ATOM 1597 C CA . ASP A 1 195 ? 2.250 -6.970 -21.769 1.00 65.31 195 ASP A CA 1
ATOM 1598 C C . ASP A 1 195 ? 2.564 -8.363 -21.187 1.00 65.31 195 ASP A C 1
ATOM 1600 O O . ASP A 1 195 ? 3.374 -8.455 -20.228 1.00 65.31 195 ASP A O 1
#

Foldseek 3Di:
DAADKAWPPPNDDQVVVQVVLVVLQKHWDWDADPVVRDTFWIFIDGPVDPDGLDTHGHGWMWGDDDQKIKIWDAAAQKIWIWIWGSNCSVPHIPIDTDIHGRQPPDAFKDFAQDPDPGQKDWDKYQYPPDDDPDDQDRFIWIWIDHHRITHTHTDCVCVPPPDDSVDWAWRDWDDDPQKIWTDIPPDDIDIDRRD

Sequence (195 aa):
MTATQYYFPYFFQLDTFNKELASFGLLSSVTYDEKAQMLESLLLKKQTSKDPLLSIPFGATIMLERNKLFYWKTDTNLIDIVQVDLFSLNEEPELLNAKIDLSHLQLGKNHVKSYLDVGLLVTYVRKENLTYNKDYFENFVIVIIEQEQINLIPFDWFNKTGGDYGYVWPALARLDTGKLYGQGMRMANFTVDLD

Secondary structure (DSSP, 8-state):
-PPPEEESSTT--HHHHHHHHGGGTEEEEEEEETTTTEEEEEEEEETT--SEEEEEETT-EEEEETTEEEEEEEETTEEEEEEEETTGGGTS--EEEEEEE-TTPPSEEEE-------S-EEEEEE-TT---SSTT---EEEEEEETTEEEEEE-TTHHHHT--GGG--EEEEEEETTEEEEEETTEEEEEEE--

pLDDT: mean 85.27, std 12.05, range [44.0, 97.06]